Protein AF-A0A0B5FXG4-F1 (afdb_monomer)

Foldseek 3Di:
DVLQVVLCVVPVDGPLVLLLVCLVVQDALVVSCVVSVHDSVVSVVVCVVVVVPVSHDDDPLQVVVCVVVVHHPLVLLLVCLVVQADLVRSCVVSVHDSVVSVVVCVNVVVPVSHDDLVPGDPQRNVPPPHDPPPPPDDDPDPDDLVRVLVLLVVDPDPVCSCVDPPDHLVVVCVPQVHSVSSVCVNPVDPPDD

Secondary structure (DSSP, 8-state):
-HHHHHHHHHHSS-HHHHHHHHHHTT--HHHHHHHTT--HHHHHHHHHHTT-TTTSPPPHHHHHHHHHHSS-HHHHHHHHHHTT--HHHHHHHTT--HHHHHHHHHHTT-GGGSPPTTTS-TTTTTSSS-S-----PPPPPSS-HHHHHHHHHH-SSHHHHHHH-SS-HHHHHHHHSSHHHHHHHHSPPP---

Solvent-accessible surface area (backbone atoms only — not comparable to full-atom values): 11645 Å² total; per-residue (Å²): 114,67,67,54,54,50,46,25,70,74,67,77,39,58,60,68,59,53,51,48,54,42,20,74,70,71,36,48,72,67,56,47,18,56,76,69,73,41,60,60,68,63,43,51,52,48,29,60,76,69,67,47,66,76,55,34,78,75,54,71,68,54,52,51,50,23,65,75,69,74,40,54,67,65,56,54,50,48,54,41,23,74,72,39,42,30,72,65,47,51,16,57,72,74,71,40,56,56,70,60,43,50,55,48,26,61,76,69,67,49,59,78,63,45,72,58,81,86,80,38,49,64,70,32,68,76,77,36,87,64,74,82,71,70,75,79,76,80,72,79,71,95,65,56,72,68,60,53,42,54,56,52,66,76,32,94,47,69,71,57,31,71,76,71,48,97,59,60,61,68,61,46,32,75,76,46,73,32,71,65,57,42,42,41,74,70,55,68,71,82,78,85,127

Sequence (193 aa):
MEDIKRIRKKHGKPFKAVVVELASKGMSRHEAAQTLGMARTTFYTYCSRYGLDCFFEKSPKLRQIEEEYGESFEEVVKGFAEMRYSRRRVASILGLNLSYFRSLLEKYDLSGHFLPQKEMRSDCKGHGPGWPKGKPRPRPPRYNDAQILEQVRKYPNMSMFKVFADIDITTVYRRFGSFAQAREKVFPTPKEN

Mean predicted aligned error: 14.77 Å

Organism: NCBI:txid483547

pLDDT: mean 86.29, std 11.51, range [47.5, 96.25]

Structure (mmCIF, N/CA/C/O backbone):
data_AF-A0A0B5FXG4-F1
#
_entry.id   AF-A0A0B5FXG4-F1
#
loop_
_atom_site.group_PDB
_atom_site.id
_atom_site.type_symbol
_atom_site.label_atom_id
_atom_site.label_alt_id
_atom_site.label_comp_id
_atom_site.label_asym_id
_atom_site.label_entity_id
_atom_site.label_seq_id
_atom_site.pdbx_PDB_ins_code
_atom_site.Cartn_x
_atom_site.Cartn_y
_atom_site.Cartn_z
_atom_site.occupancy
_atom_site.B_iso_or_equiv
_atom_site.auth_seq_id
_atom_site.auth_comp_id
_atom_site.auth_asym_id
_atom_site.auth_atom_id
_atom_site.pdbx_PDB_model_num
ATOM 1 N N . MET A 1 1 ? -23.125 -7.395 16.438 1.00 70.31 1 MET A N 1
ATOM 2 C CA . MET A 1 1 ? -23.587 -6.772 17.704 1.00 70.31 1 MET A CA 1
ATOM 3 C C . MET A 1 1 ? -23.347 -7.668 18.919 1.00 70.31 1 MET A C 1
ATOM 5 O O . MET A 1 1 ? -23.006 -7.136 19.970 1.00 70.31 1 MET A O 1
ATOM 9 N N . GLU A 1 2 ? -23.482 -8.994 18.808 1.00 86.75 2 GLU A N 1
ATOM 10 C CA . GLU A 1 2 ? -23.234 -9.912 19.935 1.00 86.75 2 GLU A CA 1
ATOM 11 C C . GLU A 1 2 ? -21.794 -9.874 20.459 1.00 86.75 2 GLU A C 1
ATOM 13 O O . GLU A 1 2 ? -21.599 -9.827 21.672 1.00 86.75 2 GLU A O 1
ATOM 18 N N . ASP A 1 3 ? -20.794 -9.753 19.580 1.00 85.94 3 ASP A N 1
ATOM 19 C CA . ASP A 1 3 ? -19.386 -9.642 19.995 1.00 85.94 3 ASP A CA 1
ATOM 20 C C . ASP A 1 3 ? -19.122 -8.441 20.914 1.00 85.94 3 ASP A C 1
ATOM 22 O O . ASP A 1 3 ? -18.407 -8.555 21.907 1.00 85.94 3 ASP A O 1
ATOM 26 N N . ILE A 1 4 ? -19.746 -7.291 20.633 1.00 87.00 4 ILE A N 1
ATOM 27 C CA . ILE A 1 4 ? -19.608 -6.081 21.459 1.00 87.00 4 ILE A CA 1
ATOM 28 C C . ILE A 1 4 ? -20.228 -6.306 22.841 1.00 87.00 4 ILE A C 1
ATOM 30 O O . ILE A 1 4 ? -19.639 -5.919 23.853 1.00 87.00 4 ILE A O 1
ATOM 34 N N . LYS A 1 5 ? -21.399 -6.957 22.903 1.00 89.94 5 LYS A N 1
ATOM 35 C CA . LYS A 1 5 ? -22.044 -7.313 24.176 1.00 89.94 5 LYS A CA 1
ATOM 36 C C . LYS A 1 5 ? -21.175 -8.290 24.973 1.00 89.94 5 LYS A C 1
ATOM 38 O O . LYS A 1 5 ? -21.003 -8.099 26.177 1.00 89.94 5 LYS A O 1
ATOM 43 N N . ARG A 1 6 ? -20.572 -9.280 24.304 1.00 91.31 6 ARG A N 1
ATOM 44 C CA . ARG A 1 6 ? -19.640 -10.244 24.907 1.00 91.31 6 ARG A CA 1
ATOM 45 C C . ARG A 1 6 ? -18.411 -9.551 25.494 1.00 91.31 6 ARG A C 1
ATOM 47 O O . ARG A 1 6 ? -18.049 -9.830 26.633 1.00 91.31 6 ARG A O 1
ATOM 54 N N . ILE A 1 7 ? -17.809 -8.614 24.760 1.00 90.31 7 ILE A N 1
ATOM 55 C CA . ILE A 1 7 ? -16.654 -7.835 25.235 1.00 90.31 7 ILE A CA 1
ATOM 56 C C . ILE A 1 7 ? -17.034 -6.977 26.439 1.00 90.31 7 ILE A C 1
ATOM 58 O O . ILE A 1 7 ? -16.314 -6.988 27.436 1.00 90.31 7 ILE A O 1
ATOM 62 N N . ARG A 1 8 ? -18.187 -6.298 26.397 1.00 91.44 8 ARG A N 1
ATOM 63 C CA . ARG A 1 8 ? -18.673 -5.513 27.539 1.00 91.44 8 ARG A CA 1
ATOM 64 C C . ARG A 1 8 ? -18.883 -6.384 28.778 1.00 91.44 8 ARG A C 1
ATOM 66 O O . ARG A 1 8 ? -18.480 -5.983 29.863 1.00 91.44 8 ARG A O 1
ATOM 73 N N . LYS A 1 9 ? -19.461 -7.579 28.614 1.00 93.00 9 LYS A N 1
ATOM 74 C CA . LYS A 1 9 ? -19.653 -8.545 29.707 1.00 93.00 9 LYS A CA 1
ATOM 75 C C . LYS A 1 9 ? -18.320 -9.054 30.268 1.00 93.00 9 LYS A C 1
ATOM 77 O O . LYS A 1 9 ? -18.194 -9.181 31.476 1.00 93.00 9 LYS A O 1
ATOM 82 N N . LYS A 1 10 ? -17.331 -9.322 29.407 1.00 93.69 10 LYS A N 1
ATOM 83 C CA . LYS A 1 10 ? -16.018 -9.860 29.802 1.00 93.69 10 LYS A CA 1
ATOM 84 C C . LYS A 1 10 ? -15.116 -8.823 30.480 1.00 93.69 10 LYS A C 1
ATOM 86 O O . LYS A 1 10 ? -14.436 -9.156 31.439 1.00 93.69 10 LYS A O 1
ATOM 91 N N . HIS A 1 11 ? -15.083 -7.591 29.974 1.00 90.44 11 HIS A N 1
ATOM 92 C CA . HIS A 1 11 ? -14.133 -6.562 30.417 1.00 90.44 11 HIS A CA 1
ATOM 93 C C . HIS A 1 11 ? -14.755 -5.488 31.321 1.00 90.44 11 HIS A C 1
ATOM 95 O O . HIS A 1 11 ? -14.039 -4.611 31.794 1.00 90.44 11 HIS A O 1
ATOM 101 N N . GLY A 1 12 ? -16.081 -5.484 31.505 1.00 94.00 12 GLY A N 1
ATOM 102 C CA . GLY A 1 12 ? -16.796 -4.467 32.289 1.00 94.00 12 GLY A CA 1
ATOM 103 C C . GLY A 1 12 ? -16.781 -3.057 31.679 1.00 94.00 12 GLY A C 1
ATOM 104 O O . GLY A 1 12 ? -17.336 -2.127 32.254 1.00 94.00 12 GLY A O 1
ATOM 105 N N . LYS A 1 13 ? -16.169 -2.880 30.502 1.00 93.88 13 LYS A N 1
ATOM 106 C CA . LYS A 1 13 ? -15.964 -1.591 29.828 1.00 93.88 13 LYS A CA 1
ATOM 107 C C . LYS A 1 13 ? -16.623 -1.585 28.442 1.00 93.88 13 LYS A C 1
ATOM 109 O O . LYS A 1 13 ? -16.763 -2.643 27.822 1.00 93.88 13 LYS A O 1
ATOM 114 N N . PRO A 1 14 ? -17.029 -0.417 27.912 1.00 94.31 14 PRO A N 1
ATOM 115 C CA . PRO A 1 14 ? -17.492 -0.318 26.531 1.00 94.31 14 PRO A CA 1
ATOM 116 C C . PRO A 1 14 ? -16.355 -0.650 25.553 1.00 94.31 14 PRO A C 1
ATOM 118 O O . PRO A 1 14 ? -15.195 -0.340 25.820 1.00 94.31 14 PRO A O 1
ATOM 121 N N . PHE A 1 15 ? -16.694 -1.222 24.392 1.00 93.25 15 PHE A N 1
ATOM 122 C CA . PHE A 1 15 ? -15.725 -1.645 23.366 1.00 93.25 15 PHE A CA 1
ATOM 123 C C . PHE A 1 15 ? -14.694 -0.557 23.030 1.00 93.25 15 PHE A C 1
ATOM 125 O O . PHE A 1 15 ? -13.499 -0.831 23.027 1.00 93.25 15 PHE A O 1
ATOM 132 N N . LYS A 1 16 ? -15.145 0.693 22.847 1.00 93.19 16 LYS A N 1
ATOM 133 C CA . LYS A 1 16 ? -14.272 1.849 22.589 1.00 93.19 16 LYS A CA 1
ATOM 134 C C . LYS A 1 16 ? -13.189 2.021 23.660 1.00 93.19 16 LYS A C 1
ATOM 136 O O . LYS A 1 16 ? -12.029 2.174 23.308 1.00 93.19 16 LYS A O 1
ATOM 141 N N . ALA A 1 17 ? -13.544 1.955 24.943 1.00 93.19 17 ALA A N 1
ATOM 142 C CA . ALA A 1 17 ? -12.580 2.125 26.030 1.00 93.19 17 ALA A CA 1
ATOM 143 C C . ALA A 1 17 ? -11.550 0.987 26.069 1.00 93.19 17 ALA A C 1
ATOM 145 O O . ALA A 1 17 ? -10.368 1.240 26.271 1.00 93.19 17 ALA A O 1
ATOM 146 N N . VAL A 1 18 ? -11.985 -0.253 25.818 1.00 94.94 18 VAL A N 1
ATOM 147 C CA . VAL A 1 18 ? -11.077 -1.410 25.756 1.00 94.94 18 VAL A CA 1
ATOM 148 C C . VAL A 1 18 ? -10.087 -1.262 24.601 1.00 94.94 18 VAL A C 1
ATOM 150 O O . VAL A 1 18 ? -8.896 -1.481 24.779 1.00 94.94 18 VAL A O 1
ATOM 153 N N . VAL A 1 19 ? -10.563 -0.847 23.425 1.00 93.06 19 VAL A N 1
ATOM 154 C CA . VAL A 1 19 ? -9.709 -0.630 22.249 1.00 93.06 19 VAL A CA 1
ATOM 155 C C . VAL A 1 19 ? -8.673 0.467 22.495 1.00 93.06 19 VAL A C 1
ATOM 157 O O . VAL A 1 19 ? -7.509 0.263 22.166 1.00 93.06 19 VAL A O 1
ATOM 160 N N . VAL A 1 20 ? -9.068 1.588 23.105 1.00 91.31 20 VAL A N 1
ATOM 161 C CA . VAL A 1 20 ? -8.141 2.675 23.470 1.00 91.31 20 VAL A CA 1
ATOM 162 C C . VAL A 1 20 ? -7.074 2.183 24.449 1.00 91.31 20 VAL A C 1
ATOM 164 O O . VAL A 1 20 ? -5.900 2.489 24.275 1.00 91.31 20 VAL A O 1
ATOM 167 N N . GLU A 1 21 ? -7.452 1.373 25.440 1.00 93.38 21 GLU A N 1
ATOM 168 C CA . GLU A 1 21 ? -6.509 0.808 26.410 1.00 93.38 21 GLU A CA 1
ATOM 169 C C . GLU A 1 21 ? -5.491 -0.134 25.743 1.00 93.38 21 GLU A C 1
ATOM 171 O O . GLU A 1 21 ? -4.291 -0.045 26.003 1.00 93.38 21 GLU A O 1
ATOM 176 N N . LEU A 1 22 ? -5.945 -1.014 24.847 1.00 93.00 22 LEU A N 1
ATOM 177 C CA . LEU A 1 22 ? -5.056 -1.908 24.096 1.00 93.00 22 LEU A CA 1
ATOM 178 C C . LEU A 1 22 ? -4.110 -1.115 23.189 1.00 93.00 22 LEU A C 1
ATOM 180 O O . LEU A 1 22 ? -2.919 -1.405 23.128 1.00 93.00 22 LEU A O 1
ATOM 184 N N . ALA A 1 23 ? -4.624 -0.076 22.537 1.00 89.69 23 ALA A N 1
ATOM 185 C CA . ALA A 1 23 ? -3.826 0.799 21.698 1.00 89.69 23 ALA A CA 1
ATOM 186 C C . ALA A 1 23 ? -2.781 1.594 22.504 1.00 89.69 23 ALA A C 1
ATOM 188 O O . ALA A 1 23 ? -1.631 1.680 22.087 1.00 89.69 23 ALA A O 1
ATOM 189 N N . SER A 1 24 ? -3.124 2.081 23.706 1.00 87.38 24 SER A N 1
ATOM 190 C CA . SER A 1 24 ? -2.159 2.746 24.603 1.00 87.38 24 SER A CA 1
ATOM 191 C C . SER A 1 24 ? -1.040 1.826 25.099 1.00 87.38 24 SER A C 1
ATOM 193 O O . SER A 1 24 ? 0.014 2.305 25.502 1.00 87.38 24 SER A O 1
ATOM 195 N N . LYS A 1 25 ? -1.243 0.504 25.036 1.00 91.00 25 LYS A N 1
ATOM 196 C CA . LYS A 1 25 ? -0.217 -0.509 25.3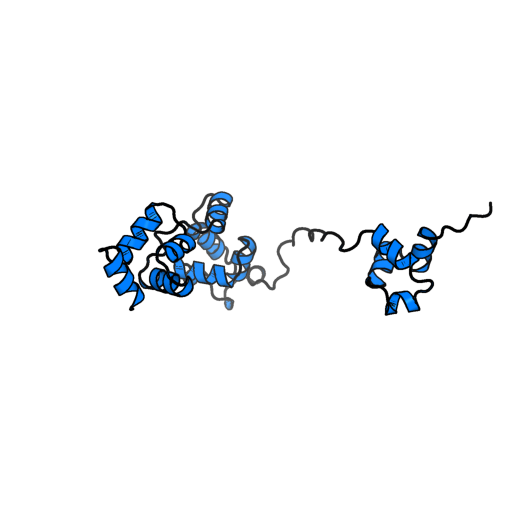21 1.00 91.00 25 LYS A CA 1
ATOM 197 C C . LYS A 1 25 ? 0.694 -0.782 24.113 1.00 91.00 25 LYS A C 1
ATOM 199 O O . LYS A 1 25 ? 1.482 -1.719 24.159 1.00 91.00 25 LYS A O 1
ATOM 204 N N . GLY A 1 26 ? 0.563 -0.010 23.030 1.00 84.75 26 GLY A N 1
ATOM 205 C CA . GLY A 1 26 ? 1.342 -0.172 21.800 1.00 84.75 26 GLY A CA 1
ATOM 206 C C . GLY A 1 26 ? 0.919 -1.371 20.949 1.00 84.75 26 GLY A C 1
ATOM 207 O O . GLY A 1 26 ? 1.625 -1.739 20.015 1.00 84.75 26 GLY A O 1
ATOM 208 N N . MET A 1 27 ? -0.221 -2.003 21.250 1.00 89.94 27 MET A N 1
ATOM 209 C CA . MET A 1 27 ? -0.670 -3.161 20.479 1.00 89.94 27 MET A CA 1
ATOM 210 C C . MET A 1 27 ? -1.111 -2.753 19.078 1.00 89.94 27 MET A C 1
ATOM 212 O O . MET A 1 27 ? -1.860 -1.792 18.885 1.00 89.94 27 MET A O 1
ATOM 216 N N . SER A 1 28 ? -0.736 -3.558 18.091 1.00 88.12 28 SER A N 1
ATOM 217 C CA . SER A 1 28 ? -1.279 -3.455 16.744 1.00 88.12 28 SER A CA 1
ATOM 218 C C . SER A 1 28 ? -2.760 -3.862 16.708 1.00 88.12 28 SER A C 1
ATOM 220 O O . SER A 1 28 ? -3.265 -4.609 17.550 1.00 88.12 28 SER A O 1
ATOM 222 N N . ARG A 1 29 ? -3.478 -3.449 15.654 1.00 89.31 29 ARG A N 1
ATOM 223 C CA . ARG A 1 29 ? -4.873 -3.884 15.422 1.00 89.31 29 ARG A CA 1
ATOM 224 C C . ARG A 1 29 ? -5.021 -5.402 15.366 1.00 89.31 29 ARG A C 1
ATOM 226 O O . ARG A 1 29 ? -6.073 -5.934 15.714 1.00 89.31 29 ARG A O 1
ATOM 233 N N . HIS A 1 30 ? -3.992 -6.094 14.883 1.00 89.62 30 HIS A N 1
ATOM 234 C CA . HIS A 1 30 ? -4.027 -7.542 14.768 1.00 89.62 30 HIS A CA 1
ATOM 235 C C . HIS A 1 30 ? -3.970 -8.212 16.142 1.00 89.62 30 HIS A C 1
ATOM 237 O O . HIS A 1 30 ? -4.808 -9.072 16.420 1.00 89.62 30 HIS A O 1
ATOM 243 N N . GLU A 1 31 ? -3.045 -7.773 16.993 1.00 91.31 31 GLU A N 1
ATOM 244 C CA . GLU A 1 31 ? -2.888 -8.271 18.363 1.00 91.31 31 GLU A CA 1
ATOM 245 C C . GLU A 1 31 ? -4.111 -7.925 19.212 1.00 91.31 31 GLU A C 1
ATOM 247 O O . GLU A 1 31 ? -4.623 -8.777 19.936 1.00 91.31 31 GLU A O 1
ATOM 252 N N . ALA A 1 32 ? -4.656 -6.714 19.061 1.00 93.12 32 ALA A N 1
ATOM 253 C CA . ALA A 1 32 ? -5.882 -6.311 19.743 1.00 93.12 32 ALA A CA 1
ATOM 254 C C . ALA A 1 32 ? -7.080 -7.198 19.350 1.00 93.12 32 ALA A C 1
ATOM 256 O O . ALA A 1 32 ? -7.824 -7.650 20.221 1.00 93.12 32 ALA A O 1
ATOM 257 N N . ALA A 1 33 ? -7.244 -7.517 18.059 1.00 94.38 33 ALA A N 1
ATOM 258 C CA . ALA A 1 33 ? -8.297 -8.425 17.596 1.00 94.38 33 ALA A CA 1
ATOM 259 C C . ALA A 1 33 ? -8.145 -9.841 18.182 1.00 94.38 33 ALA A C 1
ATOM 261 O O . ALA A 1 33 ? -9.130 -10.423 18.644 1.00 94.38 33 ALA A O 1
ATOM 262 N N . GLN A 1 34 ? -6.916 -10.372 18.204 1.00 94.69 34 GLN A N 1
ATOM 263 C CA . GLN A 1 34 ? -6.610 -11.674 18.809 1.00 94.69 34 GLN A CA 1
ATOM 264 C C . GLN A 1 34 ? -6.887 -11.676 20.316 1.00 94.69 34 GLN A C 1
ATOM 266 O O . GLN A 1 34 ? -7.548 -12.584 20.816 1.00 94.69 34 GLN A O 1
ATOM 271 N N . THR A 1 35 ? -6.474 -10.621 21.020 1.00 94.94 35 THR A N 1
ATOM 272 C CA . THR A 1 35 ? -6.672 -10.453 22.470 1.00 94.94 35 THR A CA 1
ATOM 273 C C . THR A 1 35 ? -8.158 -10.450 22.839 1.00 94.94 35 THR A C 1
ATOM 275 O O . THR A 1 35 ? -8.571 -11.013 23.856 1.00 94.94 35 THR A O 1
ATOM 278 N N . LEU A 1 36 ? -8.994 -9.863 21.982 1.00 94.38 36 LEU A N 1
ATOM 279 C CA . LEU A 1 36 ? -10.446 -9.817 22.160 1.00 94.38 36 LEU A CA 1
ATOM 280 C C . LEU A 1 36 ? -11.169 -11.085 21.671 1.00 94.38 36 LEU A C 1
ATOM 282 O O . LEU A 1 36 ? -12.390 -11.199 21.838 1.00 94.38 36 LEU A O 1
ATOM 286 N N . GLY A 1 37 ? -10.444 -12.044 21.084 1.00 94.38 37 GLY A N 1
ATOM 287 C CA . GLY A 1 37 ? -11.019 -13.257 20.501 1.00 94.38 37 GLY A CA 1
ATOM 288 C C . GLY A 1 37 ? -12.009 -12.942 19.376 1.00 94.38 37 GLY A C 1
ATOM 289 O O . GLY A 1 37 ? -13.078 -13.552 19.299 1.00 94.38 37 GLY A O 1
ATOM 290 N N . MET A 1 38 ? -11.708 -11.927 18.563 1.00 93.75 38 MET A N 1
ATOM 291 C CA . MET A 1 38 ? -12.543 -11.497 17.442 1.00 93.75 38 MET A CA 1
ATOM 292 C C . MET A 1 38 ? -11.890 -11.843 16.108 1.00 93.75 38 MET A C 1
ATOM 294 O O . MET A 1 38 ? -10.675 -11.730 15.942 1.00 93.75 38 MET A O 1
ATOM 298 N N . ALA A 1 39 ? -12.714 -12.176 15.113 1.00 94.00 39 ALA A N 1
ATOM 299 C CA . ALA A 1 39 ? -12.249 -12.225 13.735 1.00 94.00 39 ALA A CA 1
ATOM 300 C C . ALA A 1 39 ? -11.698 -10.848 13.322 1.00 94.00 39 ALA A C 1
ATOM 302 O O . ALA A 1 39 ? -12.300 -9.810 13.615 1.00 94.00 39 ALA A O 1
ATOM 303 N N . ARG A 1 40 ? -10.554 -10.839 12.622 1.00 92.56 40 ARG A N 1
ATOM 304 C CA . ARG A 1 40 ? -9.863 -9.601 12.214 1.00 92.56 40 ARG A CA 1
ATOM 305 C C . ARG A 1 40 ? -10.775 -8.669 11.426 1.00 92.56 40 ARG A C 1
ATOM 307 O O . ARG A 1 40 ? -10.824 -7.484 11.721 1.00 92.56 40 ARG A O 1
ATOM 314 N N . THR A 1 41 ? -11.498 -9.210 10.450 1.00 91.56 41 THR A N 1
ATOM 315 C CA . THR A 1 41 ? -12.427 -8.450 9.604 1.00 91.56 41 THR A CA 1
ATOM 316 C C . THR A 1 41 ? -13.474 -7.743 10.455 1.00 91.56 41 THR A C 1
ATOM 318 O O . THR A 1 41 ? -13.600 -6.526 10.378 1.00 91.56 41 THR A O 1
ATOM 321 N N . THR A 1 42 ? -14.127 -8.476 11.356 1.00 92.88 42 THR A N 1
ATOM 322 C CA . THR A 1 42 ? -15.131 -7.943 12.280 1.00 92.88 42 THR A CA 1
ATOM 323 C C . THR A 1 42 ? -14.565 -6.844 13.179 1.00 92.88 42 THR A C 1
ATOM 325 O O . THR A 1 42 ? -15.179 -5.787 13.324 1.00 92.88 42 THR A O 1
ATOM 328 N N . PHE A 1 43 ? -13.383 -7.062 13.765 1.00 93.88 43 PHE A N 1
ATOM 329 C CA . PHE A 1 43 ? -12.721 -6.056 14.597 1.00 93.88 43 PHE A CA 1
ATOM 330 C C . PHE A 1 43 ? -12.425 -4.776 13.805 1.00 93.88 43 PHE A C 1
ATOM 332 O O . PHE A 1 43 ? -12.757 -3.682 14.254 1.00 93.88 43 PHE A O 1
ATOM 339 N N . TYR A 1 44 ? -11.872 -4.916 12.597 1.00 90.19 44 TYR A N 1
ATOM 340 C CA . TYR A 1 44 ? -11.491 -3.789 11.743 1.00 90.19 44 TYR A CA 1
ATOM 341 C C . TYR A 1 44 ? -12.728 -2.997 11.306 1.00 90.19 44 TYR A C 1
ATOM 343 O O . TYR A 1 44 ? -12.715 -1.768 11.351 1.00 90.19 44 TYR A O 1
ATOM 351 N N . THR A 1 45 ? -13.823 -3.683 10.964 1.00 89.19 45 THR A N 1
ATOM 352 C CA . THR A 1 45 ? -15.105 -3.043 10.650 1.00 89.19 45 THR A CA 1
ATOM 353 C C . THR A 1 45 ? -15.629 -2.225 11.828 1.00 89.19 45 THR A C 1
ATOM 355 O O . THR A 1 45 ? -16.088 -1.101 11.629 1.00 89.19 45 THR A O 1
ATOM 358 N N . TYR A 1 46 ? -15.546 -2.738 13.060 1.00 91.62 46 TYR A N 1
ATOM 359 C CA . TYR A 1 46 ? -15.964 -1.961 14.228 1.00 91.62 46 TYR A CA 1
ATOM 360 C C . TYR A 1 46 ? -15.033 -0.782 14.506 1.00 91.62 46 TYR A C 1
ATOM 362 O O . TYR A 1 46 ? -15.527 0.309 14.776 1.00 91.62 46 TYR A O 1
ATOM 370 N N . CYS A 1 47 ? -13.715 -0.960 14.412 1.00 89.69 47 CYS A N 1
ATOM 371 C CA . CYS A 1 47 ? -12.773 0.147 14.565 1.00 89.69 47 CYS A CA 1
ATOM 372 C C . CYS A 1 47 ? -13.071 1.276 13.577 1.00 89.69 47 CYS A C 1
ATOM 374 O O . CYS A 1 47 ? -13.187 2.421 14.007 1.00 89.69 47 CYS A O 1
ATOM 376 N N . SER A 1 48 ? -13.299 0.949 12.305 1.00 84.56 48 SER A N 1
ATOM 377 C CA . SER A 1 48 ? -13.662 1.932 11.282 1.00 84.56 48 SER A CA 1
ATOM 378 C C . SER A 1 48 ? -15.002 2.605 11.588 1.00 84.56 48 SER A C 1
ATOM 380 O O . SER A 1 48 ? -15.081 3.830 11.640 1.00 84.56 48 SER A O 1
ATOM 382 N N . ARG A 1 49 ? -16.039 1.823 11.923 1.00 86.19 49 ARG A N 1
ATOM 383 C CA . ARG A 1 49 ? -17.375 2.347 12.258 1.00 86.19 49 ARG A CA 1
ATOM 384 C C . ARG A 1 49 ? -17.377 3.294 13.462 1.00 86.19 49 ARG A C 1
ATOM 386 O O . ARG A 1 49 ? -18.194 4.207 13.508 1.00 86.19 49 ARG A O 1
ATOM 393 N N . TYR A 1 50 ? -16.514 3.056 14.447 1.00 86.62 50 TYR A N 1
ATOM 394 C CA . TYR A 1 50 ? -16.432 3.857 15.672 1.00 86.62 50 TYR A CA 1
ATOM 395 C C . TYR A 1 50 ? -15.281 4.877 15.667 1.00 86.62 50 TYR A C 1
ATOM 397 O O . TYR A 1 50 ? -15.023 5.488 16.707 1.00 86.62 50 TYR A O 1
ATOM 405 N N . GLY A 1 51 ? -14.582 5.051 14.538 1.00 83.88 51 GLY A N 1
ATOM 406 C CA . GLY A 1 51 ? -13.466 5.993 14.415 1.00 83.88 51 GLY A CA 1
ATOM 407 C C . GLY A 1 51 ? -12.288 5.674 15.341 1.00 83.88 51 GLY A C 1
ATOM 408 O O . GLY A 1 51 ? -11.646 6.580 15.857 1.00 83.88 51 GLY A O 1
ATOM 409 N N . LEU A 1 52 ? -12.025 4.392 15.610 1.00 86.75 52 LEU A N 1
ATOM 410 C CA . LEU A 1 52 ? -10.969 3.942 16.527 1.00 86.75 52 LEU A CA 1
ATOM 411 C C . LEU A 1 52 ? -9.636 3.659 15.824 1.00 86.75 52 LEU A C 1
ATOM 413 O O . LEU A 1 52 ? -8.651 3.327 16.476 1.00 86.75 52 LEU A O 1
ATOM 417 N N . ASP A 1 53 ? -9.590 3.792 14.498 1.00 80.62 53 ASP A N 1
ATOM 418 C CA . ASP A 1 53 ? -8.379 3.578 13.698 1.00 80.62 53 ASP A CA 1
ATOM 419 C C . ASP A 1 53 ? -7.274 4.615 13.953 1.00 80.62 53 ASP A C 1
ATOM 421 O O . ASP A 1 53 ? -6.154 4.426 13.477 1.00 80.62 53 ASP A O 1
ATOM 425 N N . CYS A 1 54 ? -7.580 5.711 14.651 1.00 75.88 54 CYS A N 1
ATOM 426 C CA . CYS A 1 54 ? -6.617 6.738 15.048 1.00 75.88 54 CYS A CA 1
ATOM 427 C C . CYS A 1 54 ? -5.802 6.3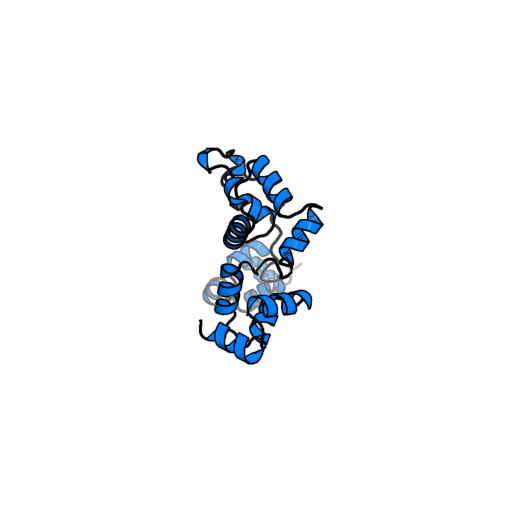59 16.292 1.00 75.88 54 CYS A C 1
ATOM 429 O O . CYS A 1 54 ? -4.719 6.898 16.477 1.00 75.88 54 CYS A O 1
ATOM 431 N N . PHE A 1 55 ? -6.296 5.435 17.124 1.00 78.81 55 PHE A N 1
ATOM 432 C CA . PHE A 1 55 ? -5.591 5.026 18.342 1.00 78.81 55 PHE A CA 1
ATOM 433 C C . PHE A 1 55 ? -4.446 4.058 18.052 1.00 78.81 55 PHE A C 1
ATOM 435 O O . PHE A 1 55 ? -3.490 3.984 18.812 1.00 78.81 55 PHE A O 1
ATOM 442 N N . PHE A 1 56 ? -4.534 3.315 16.953 1.00 80.75 56 PHE A N 1
ATOM 443 C CA . PHE A 1 56 ? -3.506 2.363 16.562 1.00 80.75 56 PHE A CA 1
ATOM 444 C C . PHE A 1 56 ? -2.378 3.051 15.798 1.00 80.75 56 PHE A C 1
ATOM 446 O O . PHE A 1 56 ? -2.636 3.925 14.968 1.00 80.75 56 PHE A O 1
ATOM 453 N N . GLU A 1 57 ? -1.140 2.607 16.037 1.00 70.50 57 GLU A N 1
ATOM 454 C CA . GLU A 1 57 ? 0.042 3.152 15.370 1.00 70.50 57 GLU A CA 1
ATOM 455 C C . GLU A 1 57 ? -0.119 3.202 13.843 1.00 70.50 57 GLU A C 1
ATOM 457 O O . GLU A 1 57 ? -0.695 2.305 13.206 1.00 70.50 57 GLU A O 1
ATOM 462 N N . LYS A 1 58 ? 0.432 4.266 13.241 1.00 79.56 58 LYS A N 1
ATOM 463 C CA . LYS A 1 58 ? 0.536 4.395 11.785 1.00 79.56 58 LYS A CA 1
ATOM 464 C C . LYS A 1 58 ? 1.239 3.161 11.218 1.00 79.56 58 LYS A C 1
ATOM 466 O O . LYS A 1 58 ? 2.157 2.609 11.820 1.00 79.56 58 LYS A O 1
ATOM 471 N N . SER A 1 59 ? 0.823 2.731 10.023 1.00 81.62 59 SER A N 1
ATOM 472 C CA . SER A 1 59 ? 1.471 1.588 9.369 1.00 81.62 59 SER A CA 1
ATOM 473 C C . SER A 1 59 ? 2.981 1.846 9.220 1.00 81.62 59 SER A C 1
ATOM 475 O O . SER A 1 59 ? 3.345 2.987 8.926 1.00 81.62 59 SER A O 1
ATOM 477 N N . PRO A 1 60 ? 3.854 0.825 9.331 1.00 83.62 60 PRO A N 1
ATOM 478 C CA . PRO A 1 60 ? 5.302 1.005 9.183 1.00 83.62 60 PRO A CA 1
ATOM 479 C C . PRO A 1 60 ? 5.691 1.746 7.900 1.00 83.62 60 PRO A C 1
ATOM 481 O O . PRO A 1 60 ? 6.596 2.569 7.906 1.00 83.62 60 PRO A O 1
ATOM 484 N N . LYS A 1 61 ? 4.945 1.518 6.812 1.00 87.19 61 LYS A N 1
ATOM 485 C CA . LYS A 1 61 ? 5.168 2.192 5.532 1.00 87.19 61 LYS A CA 1
ATOM 486 C C . LYS A 1 61 ? 4.846 3.689 5.564 1.00 87.19 61 LYS A C 1
ATOM 488 O O . LYS A 1 61 ? 5.515 4.451 4.885 1.00 87.19 61 LYS A O 1
ATOM 493 N N . LEU A 1 62 ? 3.842 4.107 6.338 1.00 89.12 62 LEU A N 1
ATOM 494 C CA . LEU A 1 62 ? 3.537 5.529 6.530 1.00 89.12 62 LEU A CA 1
ATOM 495 C C . LEU A 1 62 ? 4.633 6.214 7.342 1.00 89.12 62 LEU A C 1
ATOM 497 O O . LEU A 1 62 ? 5.072 7.277 6.937 1.00 89.12 62 LEU A O 1
ATOM 501 N N . ARG A 1 63 ? 5.124 5.575 8.414 1.00 87.88 63 ARG A N 1
ATOM 502 C CA . ARG A 1 63 ? 6.274 6.093 9.175 1.00 87.88 63 ARG A CA 1
ATOM 503 C C . ARG A 1 63 ? 7.503 6.262 8.288 1.00 87.88 63 ARG A C 1
ATOM 505 O O . ARG A 1 63 ? 8.093 7.327 8.282 1.00 87.88 63 ARG A O 1
ATOM 512 N N . GLN A 1 64 ? 7.803 5.257 7.463 1.00 89.19 64 GLN A N 1
ATOM 513 C CA . GLN A 1 64 ? 8.898 5.340 6.497 1.00 89.19 64 GLN A CA 1
ATOM 514 C C . GLN A 1 64 ? 8.742 6.531 5.538 1.00 89.19 64 GLN A C 1
ATOM 516 O O . GLN A 1 64 ? 9.725 7.192 5.243 1.00 89.19 64 GLN A O 1
ATOM 521 N N . ILE A 1 65 ? 7.528 6.798 5.039 1.00 91.56 65 ILE A N 1
ATOM 522 C CA . ILE A 1 65 ? 7.274 7.955 4.165 1.00 91.56 65 ILE A CA 1
ATOM 523 C C . ILE A 1 65 ? 7.499 9.262 4.936 1.00 91.56 65 ILE A C 1
ATOM 525 O O . ILE A 1 65 ? 8.136 10.167 4.419 1.00 91.56 65 ILE A O 1
ATOM 529 N N . GLU A 1 66 ? 7.014 9.360 6.171 1.00 91.69 66 GLU A N 1
ATOM 530 C CA . GLU A 1 66 ? 7.196 10.568 6.986 1.00 91.69 66 GLU A CA 1
ATOM 531 C C . GLU A 1 66 ? 8.675 10.819 7.322 1.00 91.69 66 GLU A C 1
ATOM 533 O O . GLU A 1 66 ? 9.138 11.952 7.263 1.00 91.69 66 GLU A O 1
ATOM 538 N N . GLU A 1 67 ? 9.442 9.761 7.587 1.00 91.00 67 GLU A N 1
ATOM 539 C CA . GLU A 1 67 ? 10.894 9.830 7.791 1.00 91.00 67 GLU A CA 1
ATOM 540 C C . GLU A 1 67 ? 11.655 10.198 6.506 1.00 91.00 67 GLU A C 1
ATOM 542 O O . GLU A 1 67 ? 12.584 10.998 6.556 1.00 91.00 67 GLU A O 1
ATOM 547 N N . GLU A 1 68 ? 11.270 9.633 5.355 1.00 92.81 68 GLU A N 1
ATOM 548 C CA . GLU A 1 68 ? 11.932 9.873 4.063 1.00 92.81 68 GLU A CA 1
ATOM 549 C C . GLU A 1 68 ? 11.758 11.319 3.581 1.00 92.81 68 GLU A C 1
ATOM 551 O O . GLU A 1 68 ? 12.686 11.890 3.009 1.00 92.81 68 GLU A O 1
ATOM 556 N N . TYR A 1 69 ? 10.585 11.909 3.818 1.00 90.81 69 TYR A N 1
ATOM 557 C CA . TYR A 1 69 ? 10.252 13.259 3.359 1.00 90.81 69 TYR A CA 1
ATOM 558 C C . TYR A 1 69 ? 10.394 14.332 4.449 1.00 90.81 69 TYR A C 1
ATOM 560 O O . TYR A 1 69 ? 10.395 15.515 4.126 1.00 90.81 69 TYR A O 1
ATOM 568 N N . GLY A 1 70 ? 10.525 13.951 5.725 1.00 93.31 70 GLY A N 1
ATOM 569 C CA . GLY A 1 70 ? 10.595 14.893 6.850 1.00 93.31 70 GLY A CA 1
ATOM 570 C C . GLY A 1 70 ? 9.285 15.642 7.128 1.00 93.31 70 GLY A C 1
ATOM 571 O O . GLY A 1 70 ? 9.277 16.623 7.867 1.00 93.31 70 GLY A O 1
ATOM 572 N N . GLU A 1 71 ? 8.178 15.187 6.544 1.00 92.19 71 GLU A N 1
ATOM 573 C CA . GLU A 1 71 ? 6.860 15.824 6.568 1.00 92.19 71 GLU A CA 1
ATOM 574 C C . GLU A 1 71 ? 5.778 14.794 6.914 1.00 92.19 71 GLU A C 1
ATOM 576 O O . GLU A 1 71 ? 5.984 13.585 6.805 1.00 92.19 71 GLU A O 1
ATOM 581 N N . SER A 1 72 ? 4.591 15.250 7.325 1.00 92.75 72 SER A N 1
ATOM 582 C CA . SER A 1 72 ? 3.467 14.335 7.549 1.00 92.75 72 SER A CA 1
ATOM 583 C C . SER A 1 72 ? 2.993 13.723 6.226 1.00 92.75 72 SER A C 1
ATOM 585 O O . SER A 1 72 ? 3.090 14.346 5.168 1.00 92.75 72 SER A O 1
ATOM 587 N N . PHE A 1 73 ? 2.405 12.522 6.270 1.00 94.19 73 PHE A N 1
ATOM 588 C CA . PHE A 1 73 ? 1.847 11.901 5.062 1.00 94.19 73 PHE A CA 1
ATOM 589 C C . PHE A 1 73 ? 0.840 12.815 4.337 1.00 94.19 73 PHE A C 1
ATOM 591 O O . PHE A 1 73 ? 0.768 12.801 3.110 1.00 94.19 73 PHE A O 1
ATOM 598 N N . GLU A 1 74 ? 0.072 13.608 5.087 1.00 94.56 74 GLU A N 1
ATOM 599 C CA . GLU A 1 74 ? -0.906 14.552 4.544 1.00 94.56 74 GLU A CA 1
ATOM 600 C C . GLU A 1 74 ? -0.235 15.664 3.735 1.00 94.56 74 GLU A C 1
ATOM 602 O O . GLU A 1 74 ? -0.633 15.900 2.594 1.00 94.56 74 GLU A O 1
ATOM 607 N N . GLU A 1 75 ? 0.803 16.295 4.288 1.00 94.75 75 GLU A N 1
ATOM 608 C CA . GLU A 1 75 ? 1.541 17.375 3.622 1.00 94.75 75 GLU A CA 1
ATOM 609 C C . GLU A 1 75 ? 2.281 16.864 2.383 1.00 94.75 75 GLU A C 1
ATOM 611 O O . GLU A 1 75 ? 2.131 17.433 1.300 1.00 94.75 75 GLU A O 1
ATOM 616 N N . VAL A 1 76 ? 2.927 15.696 2.482 1.00 95.44 76 VAL A N 1
ATOM 617 C CA . VAL A 1 76 ? 3.569 15.039 1.333 1.00 95.44 76 VAL A CA 1
ATOM 618 C C . VAL A 1 76 ? 2.563 14.826 0.196 1.00 95.44 76 VAL A C 1
ATOM 620 O O . VAL A 1 76 ? 2.828 15.133 -0.970 1.00 95.44 76 VAL A O 1
ATOM 623 N N . VAL A 1 77 ? 1.379 14.294 0.513 1.00 96.25 77 VAL A N 1
ATOM 624 C CA . VAL A 1 77 ? 0.336 14.029 -0.487 1.00 96.25 77 VAL A CA 1
ATOM 625 C C . VAL A 1 77 ? -0.228 15.322 -1.078 1.00 96.25 77 VAL A C 1
ATOM 627 O O . VAL A 1 77 ? -0.450 15.361 -2.294 1.00 96.25 77 VAL A O 1
ATOM 630 N N . LYS A 1 78 ? -0.437 16.368 -0.267 1.00 95.19 78 LYS A N 1
ATOM 631 C CA . LYS A 1 78 ? -0.874 17.689 -0.746 1.00 95.19 78 LYS A CA 1
ATOM 632 C C . LYS A 1 78 ? 0.152 18.298 -1.696 1.00 95.19 78 LYS A C 1
ATOM 634 O O . LYS A 1 78 ? -0.232 18.669 -2.803 1.00 95.19 78 LYS A O 1
ATOM 639 N N . GLY A 1 79 ? 1.440 18.271 -1.355 1.00 94.00 79 GLY A N 1
ATOM 640 C CA . GLY A 1 79 ? 2.506 18.760 -2.235 1.00 94.00 79 GLY A CA 1
ATOM 641 C C . GLY A 1 79 ? 2.513 18.047 -3.593 1.00 94.00 79 GLY A C 1
ATOM 642 O O . GLY A 1 79 ? 2.586 18.676 -4.652 1.00 94.00 79 GLY A O 1
ATOM 643 N N . PHE A 1 80 ? 2.328 16.721 -3.610 1.00 93.50 80 PHE A N 1
ATOM 644 C CA . PHE A 1 80 ? 2.164 15.991 -4.872 1.00 93.50 80 PHE A CA 1
ATOM 645 C C . PHE A 1 80 ? 0.908 16.393 -5.659 1.00 93.50 80 PHE A C 1
ATOM 647 O O . PHE A 1 80 ? 0.947 16.441 -6.896 1.00 93.50 80 PHE A O 1
ATOM 654 N N . ALA A 1 81 ? -0.203 16.647 -4.972 1.00 92.44 81 ALA A N 1
ATOM 655 C CA . ALA A 1 81 ? -1.446 17.072 -5.600 1.00 92.44 81 ALA A CA 1
ATOM 656 C C . ALA A 1 81 ? -1.330 18.486 -6.202 1.00 92.44 81 ALA A C 1
ATOM 658 O O . ALA A 1 81 ? -1.766 18.693 -7.337 1.00 92.44 81 ALA A O 1
ATOM 659 N N . GLU A 1 82 ? -0.660 19.414 -5.517 1.00 91.31 82 GLU A N 1
ATOM 660 C CA . GLU A 1 82 ? -0.349 20.769 -6.000 1.00 91.31 82 GLU A CA 1
ATOM 661 C C . GLU A 1 82 ? 0.541 20.743 -7.247 1.00 91.31 82 GLU A C 1
ATOM 663 O O . GLU A 1 82 ? 0.274 21.430 -8.237 1.00 91.31 82 GLU A O 1
ATOM 668 N N . MET A 1 83 ? 1.526 19.840 -7.267 1.00 87.38 83 MET A N 1
ATOM 669 C CA . MET A 1 83 ? 2.336 19.531 -8.452 1.00 87.38 83 MET A CA 1
ATOM 670 C C . MET A 1 83 ? 1.550 18.817 -9.572 1.00 87.38 83 MET A C 1
ATOM 672 O O . MET A 1 83 ? 2.111 18.473 -10.616 1.00 87.38 83 MET A O 1
ATOM 676 N N . ARG A 1 84 ? 0.242 18.604 -9.387 1.00 89.88 84 ARG A N 1
ATOM 677 C CA . ARG A 1 84 ? -0.702 17.989 -10.332 1.00 89.88 84 ARG A CA 1
ATOM 678 C C . ARG A 1 84 ? -0.404 16.530 -10.665 1.00 89.88 84 ARG A C 1
ATOM 680 O O . ARG A 1 84 ? -0.802 16.049 -11.731 1.00 89.88 84 ARG A O 1
ATOM 687 N N . TYR A 1 85 ? 0.250 15.790 -9.770 1.00 88.44 85 TYR A N 1
ATOM 688 C CA . TYR A 1 85 ? 0.455 14.355 -9.958 1.00 88.44 85 TYR A CA 1
ATOM 689 C C . TYR A 1 85 ? -0.842 13.558 -9.811 1.00 88.44 85 TYR A C 1
ATOM 691 O O . TYR A 1 85 ? -1.703 13.859 -8.993 1.00 88.44 85 TYR A O 1
ATOM 699 N N . SER A 1 86 ? -0.983 12.482 -10.593 1.00 91.12 86 SER A N 1
ATOM 700 C CA . SER A 1 86 ? -2.136 11.582 -10.465 1.00 91.12 86 SER A CA 1
ATOM 701 C C . SER A 1 86 ? -2.021 10.700 -9.235 1.00 91.12 86 SER A C 1
ATOM 703 O O . SER A 1 86 ? -0.929 10.264 -8.879 1.00 91.12 86 SER A O 1
ATOM 705 N N . ARG A 1 87 ? -3.163 10.328 -8.641 1.00 92.94 87 ARG A N 1
ATOM 706 C CA . ARG A 1 87 ? -3.213 9.396 -7.497 1.00 92.94 87 ARG A CA 1
ATOM 707 C C . ARG A 1 87 ? -2.409 8.117 -7.753 1.00 92.94 87 ARG A C 1
ATOM 709 O O . ARG A 1 87 ? -1.703 7.629 -6.879 1.00 92.94 87 ARG A O 1
ATOM 716 N N . ARG A 1 88 ? -2.482 7.584 -8.981 1.00 90.75 88 ARG A N 1
ATOM 717 C CA . ARG A 1 88 ? -1.705 6.409 -9.409 1.00 90.75 88 ARG A CA 1
ATOM 718 C C . ARG A 1 88 ? -0.205 6.673 -9.388 1.00 90.75 88 ARG A C 1
ATOM 720 O O . ARG A 1 88 ? 0.558 5.801 -8.981 1.00 90.75 88 ARG A O 1
ATOM 727 N N . ARG A 1 89 ? 0.210 7.855 -9.841 1.00 87.19 89 ARG A N 1
ATOM 728 C CA . ARG A 1 89 ? 1.616 8.243 -9.872 1.00 87.19 89 ARG A CA 1
ATOM 729 C C . ARG A 1 89 ? 2.161 8.451 -8.464 1.00 87.19 89 ARG A C 1
ATOM 731 O O . ARG A 1 89 ? 3.207 7.889 -8.170 1.00 87.19 89 ARG A O 1
ATOM 738 N N . VAL A 1 90 ? 1.424 9.149 -7.603 1.00 93.25 90 VAL A N 1
ATOM 739 C CA . VAL A 1 90 ? 1.793 9.338 -6.192 1.00 93.25 90 VAL A CA 1
ATOM 740 C C . VAL A 1 90 ? 1.909 7.994 -5.476 1.00 93.25 90 VAL A C 1
ATOM 742 O O . VAL A 1 90 ? 2.948 7.715 -4.889 1.00 93.25 90 VAL A O 1
ATOM 745 N N . ALA A 1 91 ? 0.923 7.100 -5.629 1.00 93.44 91 ALA A N 1
ATOM 746 C CA . ALA A 1 91 ? 1.000 5.749 -5.070 1.00 93.44 91 ALA A CA 1
ATOM 747 C C . ALA A 1 91 ? 2.268 5.004 -5.525 1.00 93.44 91 ALA A C 1
ATOM 749 O O . ALA A 1 91 ? 2.948 4.388 -4.713 1.00 93.44 91 ALA A O 1
ATOM 750 N N . SER A 1 92 ? 2.621 5.099 -6.812 1.00 90.81 92 SER A N 1
ATOM 751 C CA . SER A 1 92 ? 3.839 4.478 -7.340 1.00 90.81 92 SER A CA 1
ATOM 752 C C . SER A 1 92 ? 5.125 5.095 -6.785 1.00 90.81 92 SER A C 1
ATOM 754 O O . SER A 1 92 ? 6.073 4.345 -6.574 1.00 90.81 92 SER A O 1
ATOM 756 N N . ILE A 1 93 ? 5.181 6.419 -6.599 1.00 90.38 93 ILE A N 1
ATOM 757 C CA . ILE A 1 93 ? 6.352 7.123 -6.049 1.00 90.38 93 ILE A CA 1
ATOM 758 C C . ILE A 1 93 ? 6.561 6.712 -4.591 1.00 90.38 93 ILE A C 1
ATOM 760 O O . ILE A 1 93 ? 7.647 6.280 -4.229 1.00 90.38 93 ILE A O 1
ATOM 764 N N . LEU A 1 94 ? 5.487 6.716 -3.799 1.00 93.06 94 LEU A N 1
ATOM 765 C CA . LEU A 1 94 ? 5.511 6.330 -2.386 1.00 93.06 94 LEU A CA 1
ATOM 766 C C . LEU A 1 94 ? 5.662 4.809 -2.166 1.00 93.06 94 LEU A C 1
ATOM 768 O O . LEU A 1 94 ? 5.697 4.333 -1.029 1.00 93.06 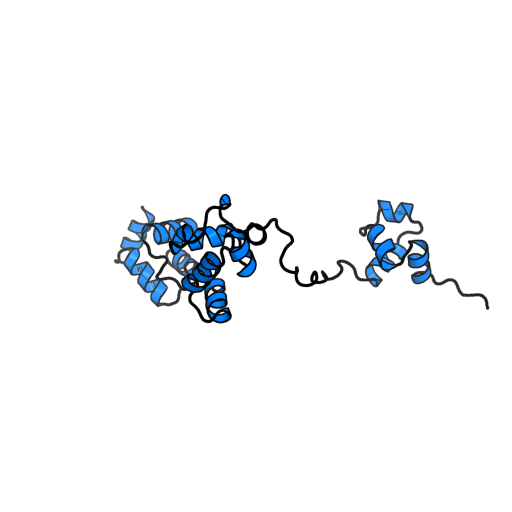94 LEU A O 1
ATOM 772 N N . GLY A 1 95 ? 5.719 4.011 -3.239 1.00 91.38 95 GLY A N 1
ATOM 773 C CA . GLY A 1 95 ? 5.822 2.552 -3.162 1.00 91.38 95 GLY A CA 1
ATOM 774 C C . GLY A 1 95 ? 4.594 1.887 -2.527 1.00 91.38 95 GLY A C 1
ATOM 775 O O . GLY A 1 95 ? 4.725 0.885 -1.824 1.00 91.38 95 GLY A O 1
ATOM 776 N N . LEU A 1 96 ? 3.407 2.454 -2.742 1.00 92.81 96 LEU A N 1
ATOM 777 C CA . LEU A 1 96 ? 2.126 1.976 -2.229 1.00 92.81 96 LEU A CA 1
ATOM 778 C C . LEU A 1 96 ? 1.304 1.309 -3.335 1.00 92.81 96 LEU A C 1
ATOM 780 O O . LEU A 1 96 ? 1.273 1.744 -4.488 1.00 92.81 96 LEU A O 1
ATOM 784 N N . ASN A 1 97 ? 0.550 0.272 -2.970 1.00 93.75 97 ASN A N 1
ATOM 785 C CA . ASN A 1 97 ? -0.502 -0.235 -3.844 1.00 93.75 97 ASN A CA 1
ATOM 786 C C . ASN A 1 97 ? -1.588 0.843 -4.024 1.00 93.75 97 ASN A C 1
ATOM 788 O O . ASN A 1 97 ? -1.999 1.477 -3.054 1.00 93.75 97 ASN A O 1
ATOM 792 N N . LEU A 1 98 ? -2.098 1.019 -5.247 1.00 92.62 98 LEU A N 1
ATOM 793 C CA . LEU A 1 98 ? -3.106 2.043 -5.548 1.00 92.62 98 LEU A CA 1
ATOM 794 C C . LEU A 1 98 ? -4.395 1.888 -4.728 1.00 92.62 98 LEU A C 1
ATOM 796 O O . LEU A 1 98 ? -4.963 2.891 -4.306 1.00 92.62 98 LEU A O 1
ATOM 800 N N . SER A 1 99 ? -4.865 0.659 -4.502 1.00 91.25 99 SER A N 1
ATOM 801 C CA . SER A 1 99 ? -6.062 0.415 -3.690 1.00 91.25 99 SER A CA 1
ATOM 802 C C . SER A 1 99 ? -5.837 0.862 -2.251 1.00 91.25 99 SER A C 1
ATOM 804 O O . SER A 1 99 ? -6.677 1.554 -1.688 1.00 91.25 99 SER A O 1
ATOM 806 N N . TYR A 1 100 ? -4.675 0.525 -1.685 1.00 89.69 100 TYR A N 1
ATOM 807 C CA . TYR A 1 100 ? -4.310 0.948 -0.337 1.00 89.69 100 TYR A CA 1
ATOM 808 C C . TYR A 1 100 ? -4.171 2.470 -0.243 1.00 89.69 100 TYR A C 1
ATOM 810 O O . TYR A 1 100 ? -4.709 3.082 0.674 1.00 89.69 100 TYR A O 1
ATOM 818 N N . PHE A 1 101 ? -3.525 3.094 -1.230 1.00 94.69 101 PHE A N 1
ATOM 819 C CA . PHE A 1 101 ? -3.401 4.547 -1.292 1.00 94.69 101 PHE A CA 1
ATOM 820 C C . PHE A 1 101 ? -4.766 5.243 -1.353 1.00 94.69 101 PHE A C 1
ATOM 822 O O . PHE A 1 101 ? -4.975 6.206 -0.631 1.00 94.69 101 PHE A O 1
ATOM 829 N N . ARG A 1 102 ? -5.730 4.738 -2.137 1.00 93.19 102 ARG A N 1
ATOM 830 C CA . ARG A 1 102 ? -7.100 5.289 -2.170 1.00 93.19 102 ARG A CA 1
ATOM 831 C C . ARG A 1 102 ? -7.786 5.221 -0.807 1.00 93.19 102 ARG A C 1
ATOM 833 O O . ARG A 1 102 ? -8.334 6.225 -0.375 1.00 93.19 102 ARG A O 1
ATOM 840 N N . SER A 1 103 ? -7.684 4.090 -0.109 1.00 88.31 103 SER A N 1
ATOM 841 C CA . SER A 1 103 ? -8.222 3.971 1.251 1.00 88.31 103 SER A CA 1
ATOM 842 C C . SER A 1 103 ? -7.549 4.935 2.232 1.00 88.31 103 SER A C 1
ATOM 844 O O . SER A 1 103 ? -8.205 5.440 3.137 1.00 88.31 103 SER A O 1
ATOM 846 N N . LEU A 1 104 ? -6.252 5.219 2.062 1.00 91.12 104 LEU A N 1
ATOM 847 C CA . LEU A 1 104 ? -5.570 6.252 2.845 1.00 91.12 104 LEU A CA 1
ATOM 848 C C . LEU A 1 104 ? -6.097 7.651 2.506 1.00 91.12 104 LEU A C 1
ATOM 850 O O . LEU A 1 104 ? -6.388 8.411 3.418 1.00 91.12 104 LEU A O 1
ATOM 854 N N . LEU A 1 105 ? -6.283 7.979 1.226 1.00 93.44 105 LEU A N 1
ATOM 855 C CA . LEU A 1 105 ? -6.856 9.269 0.829 1.00 93.44 105 LEU A CA 1
ATOM 856 C C . LEU A 1 105 ? -8.259 9.484 1.403 1.00 93.44 105 LEU A C 1
ATOM 858 O O . LEU A 1 105 ? -8.581 10.595 1.793 1.00 93.44 105 LEU A O 1
ATOM 862 N N . GLU A 1 106 ? -9.091 8.447 1.463 1.00 89.12 106 GLU A N 1
ATOM 863 C CA . GLU A 1 106 ? -10.402 8.519 2.121 1.00 89.12 106 GLU A CA 1
ATOM 864 C C . GLU A 1 106 ? -10.261 8.687 3.637 1.00 89.12 106 GLU A C 1
ATOM 866 O O . GLU A 1 106 ? -10.930 9.530 4.225 1.00 89.12 106 GLU A O 1
ATOM 871 N N . LYS A 1 107 ? -9.352 7.934 4.272 1.00 84.62 107 LYS A N 1
ATOM 872 C CA . LYS A 1 107 ? -9.111 8.012 5.721 1.00 84.62 107 LYS A CA 1
ATOM 873 C C . LYS A 1 107 ? -8.679 9.411 6.173 1.00 84.62 107 LYS A C 1
ATOM 875 O O . LYS A 1 107 ? -9.073 9.833 7.255 1.00 84.62 107 LYS A O 1
ATOM 880 N N . TYR A 1 108 ? -7.844 10.076 5.381 1.00 88.44 108 TYR A N 1
ATOM 881 C CA . TYR A 1 108 ? -7.287 11.397 5.686 1.00 88.44 108 TYR A CA 1
ATOM 882 C C . TYR A 1 108 ? -8.045 12.547 5.002 1.00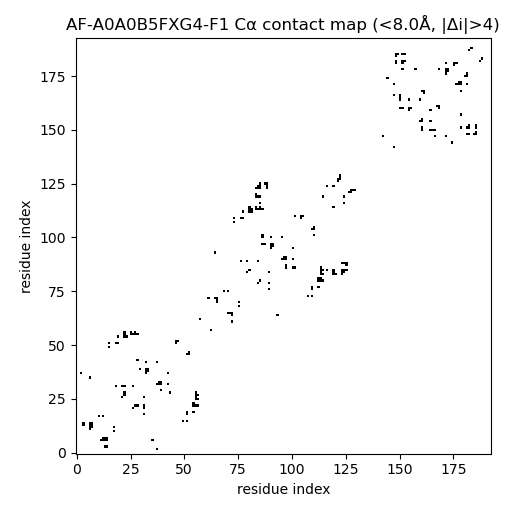 88.44 108 TYR A C 1
ATOM 884 O O . TYR A 1 108 ? -7.582 13.679 5.037 1.00 88.44 108 TYR A O 1
ATOM 892 N N . ASP A 1 109 ? -9.177 12.261 4.350 1.00 92.06 109 ASP A N 1
ATOM 893 C CA . ASP A 1 109 ? -9.964 13.231 3.572 1.00 92.06 109 ASP A CA 1
ATOM 894 C C . ASP A 1 109 ? -9.157 13.997 2.497 1.00 92.06 109 ASP A C 1
ATOM 896 O O . ASP A 1 109 ? -9.424 15.139 2.138 1.00 92.06 109 ASP A O 1
ATOM 900 N N . LEU A 1 110 ? -8.148 13.340 1.921 1.00 94.75 110 LEU A N 1
ATOM 901 C CA . LEU A 1 110 ? -7.248 13.931 0.927 1.00 94.75 110 LEU A CA 1
ATOM 902 C C . LEU A 1 110 ? -7.709 13.711 -0.517 1.00 94.75 110 LEU A C 1
ATOM 904 O O . LEU A 1 110 ? -7.061 14.150 -1.471 1.00 94.75 110 LEU A O 1
ATOM 908 N N . SER A 1 111 ? -8.815 12.993 -0.710 1.00 92.38 111 SER A N 1
ATOM 909 C CA . SER A 1 111 ? -9.310 12.648 -2.046 1.00 92.38 111 SER A CA 1
ATOM 910 C C . SER A 1 111 ? -9.631 13.887 -2.886 1.00 92.38 111 SER A C 1
ATOM 912 O O . SER A 1 111 ? -9.401 13.860 -4.101 1.00 92.38 111 SER A O 1
ATOM 914 N N . GLY A 1 112 ? -10.110 14.959 -2.246 1.00 92.75 112 GLY A N 1
ATOM 915 C CA . GLY A 1 112 ? -10.491 16.218 -2.889 1.00 92.75 112 GLY A CA 1
ATOM 916 C C . GLY A 1 112 ? -9.322 17.056 -3.415 1.00 92.75 112 GLY A C 1
ATOM 917 O O . GLY A 1 112 ? -9.521 17.840 -4.336 1.00 92.75 112 GLY A O 1
ATOM 918 N N . HIS A 1 113 ? -8.097 16.859 -2.914 1.00 93.38 113 HIS A N 1
ATOM 919 C CA . HIS A 1 113 ? -6.932 17.635 -3.368 1.00 93.38 113 HIS A CA 1
ATOM 920 C C . HIS A 1 113 ? -6.474 17.269 -4.786 1.00 93.38 113 HIS A C 1
ATOM 922 O O . HIS A 1 113 ? -5.808 18.052 -5.457 1.00 93.38 113 HIS A O 1
ATOM 928 N N . PHE A 1 114 ? -6.818 16.071 -5.263 1.00 93.31 114 PHE A N 1
ATOM 929 C CA . PHE A 1 114 ? -6.420 15.616 -6.591 1.00 93.31 114 PHE A CA 1
ATOM 930 C C . PHE A 1 114 ? -7.389 16.104 -7.665 1.00 93.31 114 PHE A C 1
ATOM 932 O O . PHE A 1 114 ? -8.572 15.766 -7.634 1.00 93.31 114 PHE A O 1
ATOM 939 N N . LEU A 1 115 ? -6.850 16.786 -8.678 1.00 88.38 115 LEU A N 1
ATOM 940 C CA . LEU A 1 115 ? -7.615 17.221 -9.845 1.00 88.38 115 LEU A CA 1
ATOM 941 C C . LEU A 1 115 ? -8.230 16.037 -10.620 1.00 88.38 115 LEU A C 1
ATOM 943 O O . LEU A 1 115 ? -7.617 14.962 -10.714 1.00 88.38 115 LEU A O 1
ATOM 947 N N . PRO A 1 116 ? -9.404 16.230 -11.250 1.00 85.81 116 PRO A N 1
ATOM 948 C CA . PRO A 1 116 ? -9.955 15.280 -12.208 1.00 85.81 116 PRO A CA 1
ATOM 949 C C . PRO A 1 116 ? -8.960 14.973 -13.335 1.00 85.81 116 PRO A C 1
ATOM 951 O O . PRO A 1 116 ? -8.246 15.851 -13.816 1.00 85.81 116 PRO A O 1
ATOM 954 N N . GLN A 1 117 ? -8.957 13.732 -13.839 1.00 80.06 117 GLN A N 1
ATOM 955 C CA . GLN A 1 117 ? -7.992 13.272 -14.854 1.00 80.06 117 GLN A CA 1
ATOM 956 C C . GLN A 1 117 ? -7.929 14.167 -16.109 1.00 80.06 117 GLN A C 1
ATOM 958 O O . GLN A 1 117 ? -6.879 14.271 -16.750 1.00 80.06 117 GLN A O 1
ATOM 963 N N . LYS A 1 118 ? -9.044 14.814 -16.468 1.00 82.88 118 LYS A N 1
ATOM 964 C CA . LYS A 1 118 ? -9.135 15.719 -17.621 1.00 82.88 118 LYS A CA 1
ATOM 965 C C . LYS A 1 118 ? -8.225 16.947 -17.466 1.00 82.88 118 LYS A C 1
ATOM 967 O O . LYS A 1 118 ? -7.562 17.309 -18.434 1.00 82.88 118 LYS A O 1
ATOM 972 N N . GLU A 1 119 ? -8.111 17.483 -16.254 1.00 83.31 119 GLU A N 1
ATOM 973 C CA . GLU A 1 119 ? -7.403 18.731 -15.916 1.00 83.31 119 GLU A CA 1
ATOM 974 C C . GLU A 1 119 ? -5.920 18.530 -15.565 1.00 83.31 119 GLU A C 1
ATOM 976 O O . GLU A 1 119 ? -5.156 19.486 -15.421 1.00 83.31 119 GLU A O 1
ATOM 981 N N . MET A 1 120 ? -5.481 17.276 -15.438 1.00 79.62 120 MET A N 1
ATOM 982 C CA . MET A 1 120 ? -4.086 16.953 -15.138 1.00 79.62 120 MET A CA 1
ATOM 983 C C . MET A 1 120 ? -3.172 17.254 -16.332 1.00 79.62 120 MET A C 1
ATOM 985 O O . MET A 1 120 ? -3.597 17.159 -17.486 1.00 79.62 120 MET A O 1
ATOM 989 N N . ARG A 1 121 ? -1.886 17.535 -16.088 1.00 69.94 121 ARG A N 1
ATOM 990 C CA . ARG A 1 121 ? -0.890 17.608 -17.170 1.00 69.94 121 ARG A CA 1
ATOM 991 C C . ARG A 1 121 ? -0.636 16.219 -17.776 1.00 69.94 121 ARG A C 1
ATOM 993 O O . ARG A 1 121 ? -0.780 15.202 -17.096 1.00 69.94 121 ARG A O 1
ATOM 1000 N N . SER A 1 122 ? -0.321 16.153 -19.069 1.00 68.31 122 SER A N 1
ATOM 1001 C CA . SER A 1 122 ? -0.195 14.896 -19.832 1.00 68.31 122 SER A CA 1
ATOM 1002 C C . SER A 1 122 ? 0.915 13.967 -19.317 1.00 68.31 122 SER A C 1
ATOM 1004 O O . SER A 1 122 ? 0.727 12.749 -19.274 1.00 68.31 122 SER A O 1
ATOM 1006 N N . ASP A 1 123 ? 2.024 14.531 -18.851 1.00 67.25 123 ASP A N 1
ATOM 1007 C CA . ASP A 1 123 ? 3.134 13.866 -18.154 1.00 67.25 123 ASP A CA 1
ATOM 1008 C C . ASP A 1 123 ? 2.713 13.265 -16.797 1.00 67.25 123 ASP A C 1
ATOM 1010 O O . ASP A 1 123 ? 3.168 12.183 -16.413 1.00 67.25 123 ASP A O 1
ATOM 1014 N N . CYS A 1 124 ? 1.761 13.895 -16.109 1.00 65.88 124 CYS A N 1
ATOM 1015 C CA . CYS A 1 124 ? 1.241 13.455 -14.812 1.00 65.88 124 CYS A CA 1
ATOM 1016 C C . CYS A 1 124 ? 0.105 12.412 -14.900 1.00 65.88 124 CYS A C 1
ATOM 1018 O O . CYS A 1 124 ? -0.193 11.743 -13.900 1.00 65.88 124 CYS A O 1
ATOM 1020 N N . LYS A 1 125 ? -0.506 12.215 -16.083 1.00 64.94 125 LYS A N 1
ATOM 1021 C CA . LYS A 1 125 ? -1.619 11.261 -16.328 1.00 64.94 125 LYS A CA 1
ATOM 1022 C C . LYS A 1 125 ? -1.212 9.780 -16.286 1.00 64.94 125 LYS A C 1
ATOM 1024 O O . LYS A 1 125 ? -2.069 8.909 -16.408 1.00 64.94 125 LYS A O 1
ATOM 1029 N N . GLY A 1 126 ? 0.075 9.469 -16.111 1.00 57.19 126 GLY A N 1
ATOM 1030 C CA . GLY A 1 126 ? 0.579 8.091 -16.014 1.00 57.19 126 GLY A CA 1
ATOM 1031 C C . GLY A 1 126 ? 0.704 7.345 -17.351 1.00 57.19 126 GLY A C 1
ATOM 1032 O O . GLY A 1 126 ? 1.090 6.180 -17.341 1.00 57.19 126 GLY A O 1
ATOM 1033 N N . HIS A 1 127 ? 0.417 8.016 -18.474 1.00 53.94 127 HIS A N 1
ATOM 1034 C CA . HIS A 1 127 ? 0.518 7.485 -19.842 1.00 53.94 127 HIS A CA 1
ATOM 1035 C C . HIS A 1 127 ? 1.441 8.312 -20.768 1.00 53.94 127 HIS A C 1
ATOM 1037 O O . HIS A 1 127 ? 1.589 7.958 -21.933 1.00 53.94 127 HIS A O 1
ATOM 1043 N N . GLY A 1 128 ? 2.062 9.394 -20.279 1.00 55.44 128 GLY A N 1
ATOM 1044 C CA . GLY A 1 128 ? 3.025 10.197 -21.048 1.00 55.44 128 GLY A CA 1
ATOM 1045 C C . GLY A 1 128 ? 4.418 9.550 -21.150 1.00 55.44 128 GLY A C 1
ATOM 1046 O O . GLY A 1 128 ? 4.679 8.578 -20.429 1.00 55.44 128 GLY A O 1
ATOM 1047 N N . PRO A 1 129 ? 5.318 10.073 -22.014 1.00 48.41 129 PRO A N 1
ATOM 1048 C CA . PRO A 1 129 ? 6.723 9.665 -22.062 1.00 48.41 129 PRO A CA 1
ATOM 1049 C C . PRO A 1 129 ? 7.302 9.865 -20.664 1.00 48.41 129 PRO A C 1
ATOM 1051 O O . PRO A 1 129 ? 7.469 10.985 -20.192 1.00 48.41 129 PRO A O 1
ATOM 1054 N N . GLY A 1 130 ? 7.432 8.758 -19.935 1.00 52.00 130 GLY A N 1
ATOM 1055 C CA . GLY A 1 130 ? 7.648 8.807 -18.500 1.00 52.00 130 GLY A CA 1
ATOM 1056 C C . GLY A 1 130 ? 8.926 9.563 -18.154 1.00 52.00 130 GLY A C 1
ATOM 1057 O O . GLY A 1 130 ? 9.911 9.480 -18.884 1.00 52.00 130 GLY A O 1
ATOM 1058 N N . TRP A 1 131 ? 8.922 10.212 -16.986 1.00 47.50 131 TRP A N 1
ATOM 1059 C CA . TRP A 1 131 ? 10.132 10.471 -16.195 1.00 47.50 131 TRP A CA 1
ATOM 1060 C C . TRP A 1 131 ? 11.140 9.337 -16.399 1.00 47.50 131 TRP A C 1
ATOM 1062 O O . TRP A 1 131 ? 10.688 8.180 -16.399 1.00 47.50 131 TRP A O 1
ATOM 1072 N N . PRO A 1 132 ? 12.446 9.634 -16.548 1.00 52.22 132 PRO A N 1
ATOM 1073 C CA . PRO A 1 132 ? 13.457 8.641 -16.877 1.00 52.22 13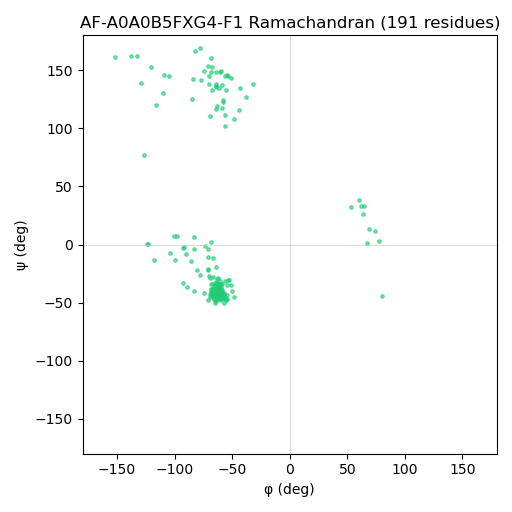2 PRO A CA 1
ATOM 1074 C C . PRO A 1 132 ? 13.264 7.460 -15.943 1.00 52.22 132 PRO A C 1
ATOM 1076 O O . PRO A 1 132 ? 13.472 7.564 -14.733 1.00 52.22 132 PRO A O 1
ATOM 1079 N N . LYS A 1 133 ? 12.754 6.351 -16.494 1.00 51.03 133 LYS A N 1
ATOM 1080 C CA . LYS A 1 133 ? 12.686 5.099 -15.756 1.00 51.03 133 LYS A CA 1
ATOM 1081 C C . LYS A 1 133 ? 14.131 4.881 -15.354 1.00 51.03 133 LYS A C 1
ATOM 1083 O O . LYS A 1 133 ? 14.967 4.706 -16.242 1.00 51.03 133 LYS A O 1
ATOM 1088 N N . GLY A 1 134 ? 14.437 4.987 -14.057 1.00 55.12 134 GLY A N 1
ATOM 1089 C CA . GLY A 1 134 ? 15.758 4.625 -13.559 1.00 55.12 134 GLY A CA 1
ATOM 1090 C C . GLY A 1 134 ? 16.147 3.321 -14.245 1.00 55.12 134 GLY A C 1
ATOM 1091 O O . GLY A 1 134 ? 15.267 2.468 -14.429 1.00 55.12 134 GLY A O 1
ATOM 1092 N N . LYS A 1 135 ? 17.391 3.242 -14.745 1.00 47.97 135 LYS A N 1
ATOM 1093 C CA . LYS A 1 135 ? 17.849 2.153 -15.624 1.00 47.97 135 LYS A CA 1
ATOM 1094 C C . LYS A 1 135 ? 17.229 0.838 -15.143 1.00 47.97 135 LYS A C 1
ATOM 1096 O O . LYS A 1 135 ? 17.332 0.579 -13.939 1.00 47.97 135 LYS A O 1
ATOM 1101 N N . PRO A 1 136 ? 16.542 0.066 -16.012 1.00 54.88 136 PRO A N 1
ATOM 1102 C CA . PRO A 1 136 ? 15.879 -1.165 -15.605 1.00 54.88 136 PRO A CA 1
ATOM 1103 C C . PRO A 1 136 ? 16.817 -1.945 -14.692 1.00 54.88 136 PRO A C 1
ATOM 1105 O O . PRO A 1 136 ? 17.918 -2.295 -15.116 1.00 54.88 136 PRO A O 1
ATOM 1108 N N . ARG A 1 137 ? 16.434 -2.135 -13.420 1.00 53.88 137 ARG A N 1
ATOM 1109 C CA . ARG A 1 137 ? 17.276 -2.904 -12.502 1.00 53.88 137 ARG A CA 1
ATOM 1110 C C . ARG A 1 137 ? 17.451 -4.283 -13.142 1.00 53.88 137 ARG A C 1
ATOM 1112 O O . ARG A 1 137 ? 16.429 -4.906 -13.454 1.00 53.88 137 ARG A O 1
ATOM 1119 N N . PRO A 1 138 ? 18.687 -4.742 -13.399 1.00 58.41 138 PRO A N 1
ATOM 1120 C CA . PRO A 1 138 ? 18.893 -6.052 -13.987 1.00 58.41 138 PRO A CA 1
ATOM 1121 C C . PRO A 1 138 ? 18.263 -7.074 -13.046 1.00 58.41 138 PRO A C 1
ATOM 1123 O O . PRO A 1 138 ? 18.625 -7.168 -11.874 1.00 58.41 138 PRO A O 1
ATOM 1126 N N . ARG A 1 139 ? 17.252 -7.797 -13.536 1.00 66.75 139 ARG A N 1
ATOM 1127 C CA . ARG A 1 139 ? 16.730 -8.942 -12.794 1.00 66.75 139 ARG A CA 1
ATOM 1128 C C . ARG A 1 139 ? 17.863 -9.965 -12.708 1.00 66.75 139 ARG A C 1
ATOM 1130 O O . ARG A 1 139 ? 18.519 -10.184 -13.732 1.00 66.75 139 ARG A O 1
ATOM 1137 N N . PRO A 1 140 ? 18.096 -10.589 -11.543 1.00 71.56 140 PRO A N 1
ATOM 1138 C CA . PRO A 1 140 ? 19.051 -11.679 -11.467 1.00 71.56 140 PRO A CA 1
ATOM 1139 C C . PRO A 1 140 ? 18.651 -12.748 -12.499 1.00 71.56 140 PRO A C 1
ATOM 1141 O O . PRO A 1 140 ? 17.458 -13.055 -12.631 1.00 71.56 140 PRO A O 1
ATOM 1144 N N . PRO A 1 141 ? 19.599 -13.258 -13.303 1.00 76.88 141 PRO A N 1
ATOM 1145 C CA . PRO A 1 141 ? 19.295 -14.281 -14.290 1.00 76.88 141 PRO A CA 1
ATOM 1146 C C . PRO A 1 141 ? 18.760 -15.531 -13.580 1.00 76.88 141 PRO A C 1
ATOM 1148 O O . PRO A 1 141 ? 19.309 -15.963 -12.574 1.00 76.88 141 PRO A O 1
ATOM 1151 N N . ARG A 1 142 ? 17.669 -16.102 -14.109 1.00 84.38 142 ARG A N 1
ATOM 1152 C CA . ARG A 1 142 ? 16.997 -17.282 -13.532 1.00 84.38 142 ARG A CA 1
ATOM 1153 C C . ARG A 1 142 ? 17.896 -18.524 -13.497 1.00 84.38 142 ARG A C 1
ATOM 1155 O O . ARG A 1 142 ? 17.717 -19.367 -12.630 1.00 84.38 142 ARG A O 1
ATOM 1162 N N . TYR A 1 143 ? 18.834 -18.612 -14.436 1.00 87.00 143 TYR A N 1
ATOM 1163 C CA . TYR A 1 143 ? 19.803 -19.694 -14.555 1.00 87.00 143 TYR A CA 1
ATOM 1164 C C . TYR A 1 143 ? 21.201 -19.097 -14.672 1.00 87.00 143 TYR A C 1
ATOM 1166 O O . TYR A 1 143 ? 21.390 -18.097 -15.376 1.00 87.00 143 TYR A O 1
ATOM 1174 N N . ASN A 1 144 ? 22.169 -19.710 -13.999 1.00 90.88 144 ASN A N 1
ATOM 1175 C CA . ASN A 1 144 ? 23.580 -19.411 -14.219 1.00 90.88 144 ASN A CA 1
ATOM 1176 C C . ASN A 1 144 ? 24.111 -20.185 -15.446 1.00 90.88 144 ASN A C 1
ATOM 1178 O O . ASN A 1 144 ? 23.457 -21.096 -15.956 1.00 90.88 144 ASN A O 1
ATOM 1182 N N . ASP A 1 145 ? 25.296 -19.823 -15.941 1.00 92.06 145 ASP A N 1
ATOM 1183 C CA . ASP A 1 145 ? 25.845 -20.445 -17.155 1.00 92.06 145 ASP A CA 1
ATOM 1184 C C . ASP A 1 145 ? 26.137 -21.938 -16.975 1.00 92.06 145 ASP A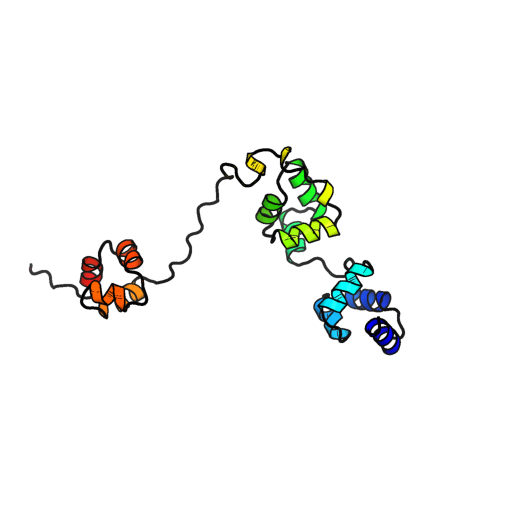 C 1
ATOM 1186 O O . ASP A 1 145 ? 25.911 -22.711 -17.901 1.00 92.06 145 ASP A O 1
ATOM 1190 N N . ALA A 1 146 ? 26.554 -22.361 -15.778 1.00 91.62 146 ALA A N 1
ATOM 1191 C CA . ALA A 1 146 ? 26.813 -23.766 -15.471 1.00 91.62 146 ALA A CA 1
ATOM 1192 C C . ALA A 1 146 ? 25.542 -24.626 -15.577 1.00 91.62 146 ALA A C 1
ATOM 1194 O O . ALA A 1 146 ? 25.570 -25.683 -16.199 1.00 91.62 146 ALA A O 1
ATOM 1195 N N . GLN A 1 147 ? 24.412 -24.140 -15.057 1.00 92.69 147 GLN A N 1
ATOM 1196 C CA . GLN A 1 147 ? 23.108 -24.805 -15.142 1.00 92.69 147 GLN A CA 1
ATOM 1197 C C . GLN A 1 147 ? 22.620 -24.914 -16.588 1.00 92.69 147 GLN A C 1
ATOM 1199 O O . GLN A 1 147 ? 22.056 -25.936 -16.980 1.00 92.69 147 GLN A O 1
ATOM 1204 N N . ILE A 1 148 ? 22.843 -23.871 -17.396 1.00 93.44 148 ILE A N 1
ATOM 1205 C CA . ILE A 1 148 ? 22.476 -23.908 -18.815 1.00 93.44 148 ILE A CA 1
ATOM 1206 C C . ILE A 1 148 ? 23.334 -24.944 -19.550 1.00 93.44 148 ILE A C 1
ATOM 1208 O O . ILE A 1 148 ? 22.799 -25.752 -20.306 1.00 93.44 148 ILE A O 1
ATOM 1212 N N . 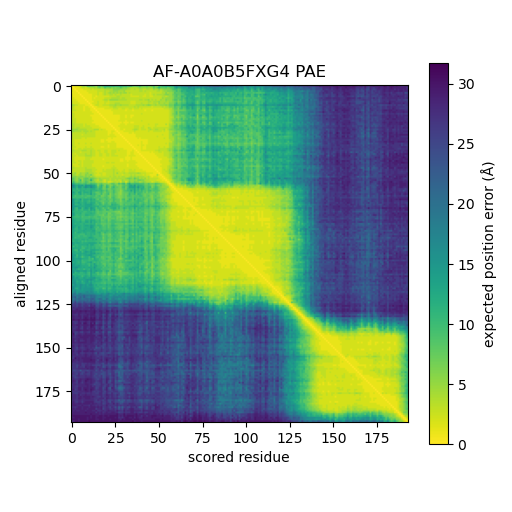LEU A 1 149 ? 24.645 -24.966 -19.300 1.00 94.25 149 LEU A N 1
ATOM 1213 C CA . LEU A 1 149 ? 25.560 -25.927 -19.916 1.00 94.25 149 LEU A CA 1
ATOM 1214 C C . LEU A 1 149 ? 25.295 -27.370 -19.460 1.00 94.25 149 LEU A C 1
ATOM 1216 O O . LEU A 1 149 ? 25.402 -28.287 -20.271 1.00 94.25 149 LEU A O 1
ATOM 1220 N N . GLU A 1 150 ? 24.882 -27.590 -18.210 1.00 94.00 150 GLU A N 1
ATOM 1221 C CA . GLU A 1 150 ? 24.473 -28.911 -17.719 1.00 94.00 150 GLU A CA 1
ATOM 1222 C C . GLU A 1 150 ? 23.249 -29.439 -18.477 1.00 94.00 150 GLU A C 1
ATOM 1224 O O . GLU A 1 150 ? 23.220 -30.600 -18.886 1.00 94.00 150 GLU A O 1
ATOM 1229 N N . GLN A 1 151 ? 22.261 -28.579 -18.736 1.00 92.75 151 GLN A N 1
ATOM 1230 C CA . GLN A 1 151 ? 21.108 -28.941 -19.562 1.00 92.75 151 GLN A CA 1
ATOM 1231 C C . GLN A 1 151 ? 21.528 -29.210 -21.013 1.00 92.75 151 GLN A C 1
ATOM 1233 O O . GLN A 1 151 ? 21.097 -30.195 -21.606 1.00 92.75 151 GLN A O 1
ATOM 1238 N N . VAL A 1 152 ? 22.431 -28.403 -21.580 1.00 93.75 152 VAL A N 1
ATOM 1239 C CA . VAL A 1 152 ? 22.973 -28.635 -22.934 1.00 93.75 152 VAL A CA 1
ATOM 1240 C C . VAL A 1 152 ? 23.744 -29.960 -23.016 1.00 93.75 152 VAL A C 1
ATOM 1242 O O . VAL A 1 152 ? 23.670 -30.646 -24.035 1.00 93.75 152 VAL A O 1
ATOM 1245 N N . ARG A 1 153 ? 24.436 -30.368 -21.944 1.00 93.06 153 ARG A N 1
ATOM 1246 C CA . ARG A 1 153 ? 25.165 -31.645 -21.868 1.00 93.06 153 ARG A CA 1
ATOM 1247 C C . ARG A 1 153 ? 24.244 -32.859 -21.986 1.00 93.06 153 ARG A C 1
ATOM 1249 O O . ARG A 1 153 ? 24.638 -33.840 -22.612 1.00 93.06 153 ARG A O 1
ATOM 1256 N N . LYS A 1 154 ? 23.042 -32.791 -21.402 1.00 93.62 154 LYS A N 1
ATOM 1257 C CA . LYS A 1 154 ? 22.067 -33.898 -21.378 1.00 93.62 154 LYS A CA 1
ATOM 1258 C C . LYS A 1 154 ? 21.511 -34.236 -22.761 1.00 93.62 154 LYS A C 1
ATOM 1260 O O . LYS A 1 154 ? 21.143 -35.382 -22.998 1.00 93.62 154 LYS A O 1
ATOM 1265 N N . TYR A 1 155 ? 21.466 -33.264 -23.675 1.00 92.88 155 TYR A N 1
ATOM 1266 C CA . TYR A 1 155 ? 20.787 -33.419 -24.960 1.00 92.88 155 TYR A CA 1
ATOM 1267 C C . TYR A 1 155 ? 21.770 -33.339 -26.141 1.00 92.88 155 TYR A C 1
ATOM 1269 O O . TYR A 1 155 ? 22.425 -32.312 -26.341 1.00 92.88 155 TYR A O 1
ATOM 1277 N N . PRO A 1 156 ? 21.882 -34.402 -26.964 1.00 86.69 156 PRO A N 1
ATOM 1278 C CA . PRO A 1 156 ? 22.882 -34.482 -28.031 1.00 86.69 156 PRO A CA 1
ATOM 1279 C C . PRO A 1 156 ? 22.622 -33.500 -29.179 1.00 86.69 156 PRO A C 1
ATOM 1281 O O . PRO A 1 156 ? 23.561 -33.048 -29.830 1.00 86.69 156 PRO A O 1
ATOM 1284 N N . ASN A 1 157 ? 21.361 -33.143 -29.422 1.00 90.50 157 ASN A N 1
ATOM 1285 C CA . ASN A 1 157 ? 20.961 -32.260 -30.511 1.00 90.50 157 ASN A CA 1
ATOM 1286 C C . ASN A 1 157 ? 19.891 -31.251 -30.065 1.00 90.50 157 ASN A C 1
ATOM 1288 O O . ASN A 1 157 ? 19.223 -31.416 -29.041 1.00 90.50 157 ASN A O 1
ATOM 1292 N N . MET A 1 158 ? 19.735 -30.193 -30.865 1.00 90.38 158 MET A N 1
ATOM 1293 C CA . MET A 1 158 ? 18.818 -29.088 -30.579 1.00 90.38 158 MET A CA 1
ATOM 1294 C C . MET A 1 158 ? 17.355 -29.545 -30.504 1.00 90.38 158 MET A C 1
ATOM 1296 O O . MET A 1 158 ? 16.594 -29.011 -29.701 1.00 90.38 158 MET A O 1
ATOM 1300 N N . SER A 1 159 ? 16.951 -30.509 -31.333 1.00 91.19 159 SER A N 1
ATOM 1301 C CA . SER A 1 159 ? 15.569 -30.992 -31.375 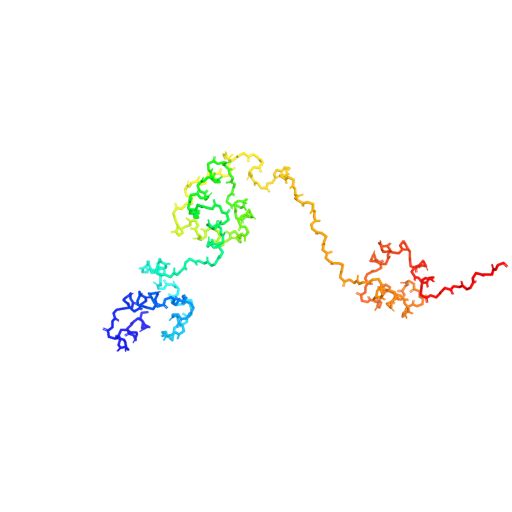1.00 91.19 159 SER A CA 1
ATOM 1302 C C . SER A 1 159 ? 15.164 -31.629 -30.0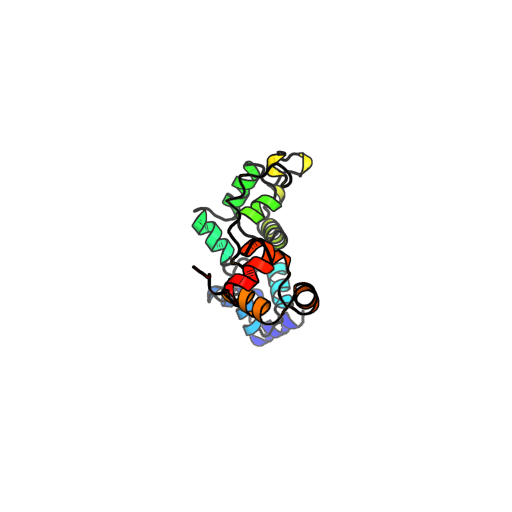48 1.00 91.19 159 SER A C 1
ATOM 1304 O O . SER A 1 159 ? 14.128 -31.270 -29.500 1.00 91.19 159 SER A O 1
ATOM 1306 N N . MET A 1 160 ? 16.014 -32.488 -29.476 1.00 91.19 160 MET A N 1
ATOM 1307 C CA . MET A 1 160 ? 15.763 -33.070 -28.154 1.00 91.19 160 MET A CA 1
ATOM 1308 C C . MET A 1 160 ? 15.791 -32.013 -27.050 1.00 91.19 160 MET A C 1
ATOM 1310 O O . MET A 1 160 ? 14.938 -32.033 -26.169 1.00 91.19 160 MET A O 1
ATOM 1314 N N . PHE A 1 161 ? 16.712 -31.049 -27.128 1.00 94.25 161 PHE A N 1
ATOM 1315 C CA . PHE A 1 161 ? 16.765 -29.957 -26.157 1.00 94.25 161 PHE A CA 1
ATOM 1316 C C . PHE A 1 161 ? 15.457 -29.150 -26.137 1.00 94.25 161 PHE A C 1
ATOM 1318 O O . PHE A 1 161 ? 14.907 -28.905 -25.073 1.00 94.25 161 PHE A O 1
ATOM 1325 N N . LYS A 1 162 ? 14.911 -28.780 -27.303 1.00 92.44 162 LYS A N 1
ATOM 1326 C CA . LYS A 1 162 ? 13.661 -28.001 -27.390 1.00 92.44 162 LYS A CA 1
ATOM 1327 C C . LYS A 1 162 ? 12.441 -28.727 -26.817 1.00 92.44 162 LYS A C 1
ATOM 1329 O O . LYS A 1 162 ? 11.508 -28.061 -26.385 1.00 92.44 162 LYS A O 1
ATOM 1334 N N . VAL A 1 163 ? 12.428 -30.058 -26.871 1.00 92.69 163 VAL A N 1
ATOM 1335 C CA . VAL A 1 163 ? 11.283 -30.874 -26.441 1.00 92.69 163 VAL A CA 1
ATOM 1336 C C . VAL A 1 163 ? 11.369 -31.230 -24.957 1.00 92.69 163 VAL A C 1
ATOM 1338 O O . VAL A 1 163 ? 10.341 -31.260 -24.288 1.00 92.69 163 VAL A O 1
ATOM 1341 N N . PHE A 1 164 ? 12.573 -31.490 -24.440 1.00 93.12 164 PHE A N 1
ATOM 1342 C CA . PHE A 1 164 ? 12.752 -32.103 -23.119 1.00 93.12 164 PHE A CA 1
ATOM 1343 C C . PHE A 1 164 ? 13.495 -31.233 -22.099 1.00 93.12 164 PHE A C 1
ATOM 1345 O O . PHE A 1 164 ? 13.492 -31.565 -20.916 1.00 93.12 164 PHE A O 1
ATOM 1352 N N . ALA A 1 165 ? 14.158 -30.148 -22.507 1.00 92.12 165 ALA A N 1
ATOM 1353 C CA . ALA A 1 165 ? 14.881 -29.306 -21.560 1.00 92.12 165 ALA A CA 1
ATOM 1354 C C . ALA A 1 165 ? 13.936 -28.393 -20.768 1.00 92.12 165 ALA A C 1
ATOM 1356 O O . ALA A 1 165 ? 13.028 -27.773 -21.317 1.00 92.12 165 ALA A O 1
ATOM 1357 N N . ASP A 1 166 ? 14.244 -28.208 -19.485 1.00 91.88 166 ASP A N 1
ATOM 1358 C CA . ASP A 1 166 ? 13.543 -27.249 -18.617 1.00 91.88 166 ASP A CA 1
ATOM 1359 C C . ASP A 1 166 ? 13.861 -25.781 -18.966 1.00 91.88 166 ASP A C 1
ATOM 1361 O O . ASP A 1 166 ? 13.254 -24.849 -18.430 1.00 91.88 166 ASP A O 1
ATOM 1365 N N . ILE A 1 167 ? 14.869 -25.560 -19.818 1.00 91.31 167 ILE A N 1
ATOM 1366 C CA . ILE A 1 167 ? 15.360 -24.244 -20.224 1.00 91.31 167 ILE A CA 1
ATOM 1367 C C . ILE A 1 167 ? 15.000 -24.010 -21.689 1.00 91.31 167 ILE A C 1
ATOM 1369 O O . ILE A 1 167 ? 15.322 -24.813 -22.558 1.00 91.31 167 ILE A O 1
ATOM 1373 N N . ASP A 1 168 ? 14.407 -22.852 -21.970 1.00 92.25 168 ASP A N 1
ATOM 1374 C CA . ASP A 1 168 ? 14.113 -22.423 -23.335 1.00 92.25 168 ASP A CA 1
ATOM 1375 C C . ASP A 1 168 ? 15.410 -22.206 -24.142 1.00 92.25 168 ASP A C 1
ATOM 1377 O O . ASP A 1 168 ? 16.354 -21.550 -23.685 1.00 92.25 168 ASP A O 1
ATOM 1381 N N . ILE A 1 169 ? 15.433 -22.701 -25.382 1.00 92.12 169 ILE A N 1
ATOM 1382 C CA . ILE A 1 169 ? 16.515 -22.512 -26.353 1.00 92.12 169 ILE A CA 1
ATOM 1383 C C . ILE A 1 169 ? 16.882 -21.034 -26.557 1.00 92.12 169 ILE A C 1
ATOM 1385 O O . ILE A 1 169 ? 18.050 -20.714 -26.787 1.00 92.12 169 ILE A O 1
ATOM 1389 N N . THR A 1 170 ? 15.927 -20.110 -26.408 1.00 92.56 170 THR A N 1
ATOM 1390 C CA . THR A 1 170 ? 16.193 -18.661 -26.477 1.00 92.56 170 THR A CA 1
ATOM 1391 C C . THR A 1 170 ? 17.184 -18.202 -25.401 1.00 92.56 170 THR A C 1
ATOM 1393 O O . THR A 1 170 ? 18.000 -17.308 -25.640 1.00 92.56 170 THR A O 1
ATOM 1396 N N . THR A 1 171 ? 17.184 -18.857 -24.235 1.00 91.50 171 THR A N 1
ATOM 1397 C CA . THR A 1 171 ? 18.140 -18.597 -23.149 1.00 91.50 171 THR A CA 1
ATOM 1398 C C . THR A 1 171 ? 19.548 -19.033 -23.542 1.00 91.50 171 THR A C 1
ATOM 1400 O O . THR A 1 171 ? 20.504 -18.311 -23.254 1.00 91.50 171 THR A O 1
ATOM 1403 N N . VAL A 1 172 ? 19.674 -20.160 -24.250 1.00 91.62 172 VAL A N 1
ATOM 1404 C CA . VAL A 1 172 ? 20.955 -20.646 -24.784 1.00 91.62 172 VAL A CA 1
ATOM 1405 C C . VAL A 1 172 ? 21.495 -19.674 -25.832 1.00 91.62 172 VAL A C 1
ATOM 1407 O O . VAL A 1 172 ? 22.626 -19.212 -25.698 1.00 91.62 172 VAL A O 1
ATOM 1410 N N . TYR A 1 173 ? 20.678 -19.285 -26.818 1.00 93.00 173 TYR A N 1
ATOM 1411 C CA . TYR A 1 173 ? 21.084 -18.333 -27.860 1.00 93.00 173 TYR A CA 1
ATOM 1412 C C . TYR A 1 173 ? 21.537 -16.993 -27.284 1.00 93.00 173 TYR A C 1
ATOM 1414 O O . TYR A 1 173 ? 22.589 -16.478 -27.655 1.00 93.00 173 TYR A O 1
ATOM 1422 N N . ARG A 1 174 ? 20.793 -16.450 -26.316 1.00 88.81 174 ARG A N 1
ATOM 1423 C CA . ARG A 1 174 ? 21.140 -15.167 -25.695 1.00 88.81 174 ARG A CA 1
ATOM 1424 C C . ARG A 1 174 ? 22.467 -15.210 -24.930 1.00 88.81 174 ARG A C 1
ATOM 1426 O O . ARG A 1 174 ? 23.139 -14.188 -24.846 1.00 88.81 174 ARG A O 1
ATOM 1433 N N . ARG A 1 175 ? 22.815 -16.346 -24.314 1.00 91.50 175 ARG A N 1
ATOM 1434 C CA . ARG A 1 175 ? 24.014 -16.470 -23.462 1.00 91.50 175 ARG A CA 1
ATOM 1435 C C . ARG A 1 175 ? 25.246 -16.950 -24.224 1.00 91.50 175 ARG A C 1
ATOM 1437 O O . ARG A 1 175 ? 26.351 -16.532 -23.898 1.00 91.50 175 ARG A O 1
ATOM 1444 N N . PHE A 1 176 ? 25.058 -17.803 -25.226 1.00 92.94 176 PHE A N 1
ATOM 1445 C CA . PHE A 1 176 ? 26.146 -18.513 -25.900 1.00 92.94 176 PHE A CA 1
ATOM 1446 C C . PHE A 1 176 ? 26.180 -18.302 -27.415 1.00 92.94 176 PHE A C 1
ATOM 1448 O O . PHE A 1 176 ? 27.044 -18.874 -28.065 1.00 92.94 176 PHE A O 1
ATOM 1455 N N . GLY A 1 177 ? 25.266 -17.511 -27.983 1.00 91.31 177 GLY A N 1
ATOM 1456 C CA . GLY A 1 177 ? 25.200 -17.213 -29.417 1.00 91.31 177 GLY A CA 1
ATOM 1457 C C . GLY A 1 177 ? 24.537 -18.317 -30.239 1.00 91.31 177 GLY A C 1
ATOM 1458 O O . GLY A 1 177 ? 23.667 -18.032 -31.056 1.00 91.31 177 GLY A O 1
ATOM 1459 N N . SER A 1 178 ? 24.879 -19.582 -29.987 1.00 93.06 178 SER A N 1
ATOM 1460 C CA . SER A 1 178 ? 24.285 -20.746 -30.653 1.00 93.06 178 SER A CA 1
ATOM 1461 C C . SER A 1 178 ? 24.299 -22.006 -29.785 1.00 93.06 178 SER A C 1
ATOM 1463 O O . SER A 1 178 ? 25.064 -22.121 -28.828 1.00 93.06 178 SER A O 1
ATOM 1465 N N . PHE A 1 179 ? 23.458 -22.986 -30.136 1.00 91.69 179 PHE A N 1
ATOM 1466 C CA . PHE A 1 179 ? 23.462 -24.296 -29.478 1.00 91.69 179 PHE A CA 1
ATOM 1467 C C . PHE A 1 179 ? 24.776 -25.061 -29.718 1.00 91.69 179 PHE A C 1
ATOM 1469 O O . PHE A 1 179 ? 25.267 -25.728 -28.812 1.00 91.69 179 PHE A O 1
ATOM 1476 N N . ALA A 1 180 ? 25.375 -24.928 -30.907 1.00 91.19 180 ALA A N 1
ATOM 1477 C CA . ALA A 1 180 ? 26.662 -25.541 -31.239 1.00 91.19 180 ALA A CA 1
ATOM 1478 C C . ALA A 1 180 ? 27.802 -24.974 -30.377 1.00 91.19 180 ALA A C 1
ATOM 1480 O O . ALA A 1 180 ? 28.512 -25.736 -29.730 1.00 91.19 180 ALA A O 1
ATOM 1481 N N . GLN A 1 181 ? 27.893 -23.646 -30.253 1.00 92.25 181 GLN A N 1
ATOM 1482 C CA . GLN A 1 181 ? 28.886 -22.991 -29.389 1.00 92.25 181 GLN A CA 1
ATOM 1483 C C . GLN A 1 181 ? 28.693 -23.338 -27.907 1.00 92.25 181 GLN A C 1
ATOM 1485 O O . GLN A 1 181 ? 29.665 -23.507 -27.173 1.00 92.25 181 GLN A O 1
ATOM 1490 N N . ALA A 1 182 ? 27.445 -23.478 -27.446 1.00 93.19 182 ALA A N 1
ATOM 1491 C CA . ALA A 1 182 ? 27.181 -23.970 -26.096 1.00 93.19 182 ALA A CA 1
ATOM 1492 C C . ALA A 1 182 ? 27.696 -25.409 -25.913 1.00 93.19 182 ALA A C 1
ATOM 1494 O O . ALA A 1 182 ? 28.290 -25.712 -24.881 1.00 93.19 182 ALA A O 1
ATOM 1495 N N . ARG A 1 183 ? 27.527 -26.283 -26.916 1.00 92.25 183 ARG A N 1
ATOM 1496 C CA . ARG A 1 183 ? 28.044 -27.660 -26.884 1.00 92.25 183 ARG A CA 1
ATOM 1497 C C . ARG A 1 183 ? 29.565 -27.736 -26.933 1.00 92.25 183 ARG A C 1
ATOM 1499 O O . ARG A 1 183 ? 30.113 -28.538 -26.189 1.00 92.25 183 ARG A O 1
ATOM 1506 N N . GLU A 1 184 ? 30.242 -26.905 -27.719 1.00 91.12 184 GLU A N 1
ATOM 1507 C CA . GLU A 1 184 ? 31.715 -26.835 -27.740 1.00 91.12 184 GLU A CA 1
ATOM 1508 C C . GLU A 1 184 ? 32.295 -26.480 -26.365 1.00 91.12 184 GLU A C 1
ATOM 1510 O O . GLU A 1 184 ? 33.340 -26.990 -25.977 1.00 91.12 184 GLU A O 1
ATOM 1515 N N . LYS A 1 185 ? 31.591 -25.657 -25.576 1.00 88.75 185 LYS A N 1
ATOM 1516 C CA . LYS A 1 185 ? 31.993 -25.363 -24.190 1.00 88.75 185 LYS A CA 1
ATOM 1517 C C . LYS A 1 185 ? 31.820 -26.549 -23.239 1.00 88.75 185 LYS A C 1
ATOM 1519 O O . LYS A 1 185 ? 32.511 -26.613 -22.228 1.00 88.75 185 LYS A O 1
ATOM 1524 N N . VAL A 1 186 ? 30.886 -27.454 -23.530 1.00 89.75 186 VAL A N 1
ATOM 1525 C CA . VAL A 1 186 ? 30.661 -28.680 -22.745 1.00 89.75 186 VAL A CA 1
ATOM 1526 C C . VAL A 1 186 ? 31.623 -29.790 -23.172 1.00 89.75 186 VAL A C 1
ATOM 1528 O O . VAL A 1 186 ? 32.124 -30.531 -22.329 1.00 89.75 186 VAL A O 1
ATOM 1531 N N . PHE A 1 187 ? 31.863 -29.904 -24.475 1.00 87.38 187 PHE A N 1
ATOM 1532 C CA . PHE A 1 187 ? 32.690 -30.919 -25.114 1.00 87.38 187 PHE A CA 1
ATOM 1533 C C . PHE A 1 187 ? 33.734 -30.222 -25.994 1.00 87.38 187 PHE A C 1
ATOM 1535 O O . PHE A 1 187 ? 33.549 -30.150 -27.212 1.00 87.38 187 PHE A O 1
ATOM 1542 N N . PRO A 1 188 ? 34.801 -29.661 -25.402 1.00 79.50 188 PRO A N 1
ATOM 1543 C CA . PRO A 1 188 ? 35.846 -29.020 -26.180 1.00 79.50 188 PRO A CA 1
ATOM 1544 C C . PRO A 1 188 ? 36.521 -30.077 -27.052 1.00 79.50 188 PRO A C 1
ATOM 1546 O O . PRO A 1 188 ? 37.116 -31.027 -26.544 1.00 79.50 188 PRO A O 1
ATOM 1549 N N . THR A 1 189 ? 36.414 -29.935 -28.370 1.00 74.81 189 THR A N 1
ATOM 1550 C CA . THR A 1 189 ? 37.210 -30.744 -29.291 1.00 74.81 189 THR A CA 1
ATOM 1551 C C . THR A 1 189 ? 38.675 -30.335 -29.145 1.00 74.81 189 THR A C 1
ATOM 1553 O O . THR A 1 189 ? 38.956 -29.130 -29.131 1.00 74.81 189 THR A O 1
ATOM 1556 N N . PRO A 1 190 ? 39.614 -31.290 -29.022 1.00 69.00 190 PRO A N 1
ATOM 1557 C CA . PRO A 1 190 ? 41.030 -30.961 -29.034 1.00 69.00 190 PRO A CA 1
ATOM 1558 C C . PRO A 1 190 ? 41.334 -30.242 -30.349 1.00 69.00 190 PRO A C 1
ATOM 1560 O O . PRO A 1 190 ? 41.001 -30.734 -31.424 1.00 69.00 190 PRO A O 1
ATOM 1563 N N . LYS A 1 191 ? 41.896 -29.035 -30.257 1.00 68.12 191 LYS A N 1
ATOM 1564 C CA . LYS A 1 191 ? 42.418 -28.349 -31.436 1.00 68.12 191 LYS A CA 1
ATOM 1565 C C . LYS A 1 191 ? 43.655 -29.127 -31.871 1.00 68.12 191 LYS A C 1
ATOM 1567 O O . LYS A 1 191 ? 44.637 -29.146 -31.134 1.00 68.12 191 LYS A O 1
ATOM 1572 N N . GLU A 1 192 ? 43.576 -29.807 -33.007 1.00 61.72 192 GLU A N 1
ATOM 1573 C CA . GLU A 1 192 ? 44.768 -30.302 -33.693 1.00 61.72 192 GLU A CA 1
ATOM 1574 C C . GLU A 1 192 ? 45.585 -29.070 -34.114 1.00 61.72 192 GLU A C 1
ATOM 1576 O O . GLU A 1 192 ? 45.053 -28.169 -34.767 1.00 61.72 192 GLU A O 1
ATOM 1581 N N . ASN A 1 193 ? 46.817 -28.982 -33.604 1.00 53.16 193 ASN A N 1
ATOM 1582 C CA . ASN A 1 193 ? 47.792 -27.940 -33.938 1.00 53.16 193 ASN A CA 1
ATOM 1583 C C . ASN A 1 193 ? 48.407 -28.198 -35.311 1.00 53.16 193 ASN A C 1
ATOM 1585 O O . ASN A 1 193 ? 48.714 -29.381 -35.584 1.00 53.16 193 ASN A O 1
#

Nearest PDB structures (foldseek):
  4wsz-assembly1_B  TM=5.471E-01  e=4.604E+00  unclassified
  2lvs-assembly1_A  TM=3.408E-01  e=1.162E+00  Hyperthermus butylicus DSM 5456
  5vxn-assembly1_B  TM=6.053E-01  e=6.325E+00  Escherichia coli K-12

Radius of gyration: 28.47 Å; Cα contacts (8 Å, |Δi|>4): 156; chains: 1; bounding box: 71×55×66 Å